Protein 2O0M (pdb70)

Sequence (236 aa):
HQIEKETQYFGIQRCIVVAGDSDIQKKVLSDFGDVLTNTLNLLLPNGENTIAVGGTTAVAENGSLETEKRHNLFVPARGGIGEAVSVQANSISAVANKTGGNYRALYVPEQLSRETYNSLLQEPSIQEVLTLISHANCVVHSIGRALHAARRKSDDEVLKQKNAVAESFGYFFDEEGKVVYKIPRIGLQLKNLQEIPYVVAIAGGKTKAKAIRAYKNAPKQTWLITDEAAANEILK

CATH classification: 3.40.50.1360

Foldseek 3Di:
DVLFVCVVVLLADTEAAAEDFVVPDVVVLLVLLVVVLVVCLVPADFDEAEEEEWDDNLVLLRAARDDPGHAYEYEHQFALQQADPSTDRQNSRCSCVRHVHYYDYQPHHVHDDPVSVVVLCPDPSNVVRLVSLLPHLAYEYEKDQPVVCVNSPDPVVVCVVLQFGIDDQQFTFHQCLDGPDGDDTDHDDQVCQLVRQHYEYEYEHLVCLSRVNNPSPHHRHYYYYYHPRSSVNNPD

Structure (mmCIF, N/CA/C/O backbone):
data_2O0M
#
_entry.id   2O0M
#
_cell.length_a   115.398
_cell.length_b   41.660
_cell.length_c   64.267
_cell.angle_alpha   90.00
_cell.angle_beta   118.48
_cell.angle_gamma   90.00
#
_symmetry.space_group_name_H-M   'C 1 2 1'
#
loop_
_entity.id
_entity.type
_entity.pdbx_description
1 polymer 'Transcriptional regulator, SorC family'
2 non-polymer 'PHOSPHATE ION'
3 water water
#
loop_
_atom_site.group_PDB
_atom_site.id
_atom_site.type_symbol
_atom_site.label_atom_id
_atom_site.label_alt_id
_atom_site.label_comp_id
_atom_site.label_asym_id
_atom_site.label_entity_id
_atom_site.label_seq_id
_atom_site.pdbx_PDB_ins_code
_atom_site.Cartn_x
_atom_site.Cartn_y
_atom_site.Cartn_z
_atom_site.occupancy
_atom_site.B_iso_or_equiv
_atom_site.auth_seq_id
_atom_site.auth_comp_id
_atom_site.auth_asym_id
_atom_site.auth_atom_id
_atom_site.pdbx_PDB_model_num
ATOM 1 N N . HIS A 1 95 ? 9.553 46.163 6.964 1.00 31.62 95 HIS A N 1
ATOM 2 C CA . HIS A 1 95 ? 9.242 45.664 5.586 1.00 31.09 95 HIS A CA 1
ATOM 3 C C . HIS A 1 95 ? 10.372 44.814 5.017 1.00 30.41 95 HIS A C 1
ATOM 4 O O . HIS A 1 95 ? 10.155 43.687 4.576 1.00 30.00 95 HIS A O 1
ATOM 11 N N . GLN A 1 96 ? 11.572 45.386 5.017 1.00 29.35 96 GLN A N 1
ATOM 12 C CA . GLN A 1 96 ? 12.778 44.706 4.550 1.00 28.60 96 GLN A CA 1
ATOM 13 C C . GLN A 1 96 ? 12.974 43.374 5.277 1.00 27.38 96 GLN A C 1
ATOM 14 O O . GLN A 1 96 ? 13.176 42.336 4.649 1.00 26.92 96 GLN A O 1
ATOM 20 N N . ILE A 1 97 ? 12.907 43.415 6.605 1.00 25.96 97 ILE A N 1
ATOM 21 C CA . ILE A 1 97 ? 13.079 42.208 7.419 1.00 24.87 97 ILE A CA 1
ATOM 22 C C . ILE A 1 97 ? 11.946 41.203 7.160 1.00 23.19 97 ILE A C 1
ATOM 23 O O . ILE A 1 97 ? 12.180 39.995 7.123 1.00 21.82 97 ILE A O 1
ATOM 28 N N . GLU A 1 98 ? 10.733 41.713 6.959 1.00 21.75 98 GLU A N 1
ATOM 29 C CA . GLU A 1 98 ? 9.579 40.863 6.625 1.00 21.58 98 GLU A CA 1
ATOM 30 C C . GLU A 1 98 ? 9.782 40.153 5.289 1.00 21.39 98 GLU A C 1
ATOM 31 O O . GLU A 1 98 ? 9.491 38.963 5.158 1.00 20.06 98 GLU A O 1
ATOM 37 N N . LYS A 1 99 ? 10.287 40.888 4.300 1.00 21.80 99 LYS A N 1
ATOM 38 C CA . LYS A 1 99 ? 10.612 40.301 2.994 1.00 21.87 99 LYS A CA 1
ATOM 39 C C . LYS A 1 99 ? 11.646 39.198 3.129 1.00 20.60 99 LYS A C 1
ATOM 40 O O . LYS A 1 99 ? 11.498 38.121 2.554 1.00 20.65 99 LYS A O 1
ATOM 46 N N . GLU A 1 100 ? 12.704 39.476 3.880 1.00 19.50 100 GLU A N 1
ATOM 47 C CA . GLU A 1 100 ? 13.771 38.506 4.061 1.00 19.07 100 GLU A CA 1
ATOM 48 C C . GLU A 1 100 ? 13.224 37.243 4.737 1.00 17.96 100 GLU A C 1
ATOM 49 O O . GLU A 1 100 ? 13.590 36.126 4.375 1.00 17.32 100 GLU A O 1
ATOM 63 N N . THR A 1 102 ? 9.983 36.076 4.681 1.00 17.18 102 THR A N 1
ATOM 64 C CA . THR A 1 102 ? 9.103 35.320 3.785 1.00 17.91 102 THR A CA 1
ATOM 65 C C . THR A 1 102 ? 9.916 34.525 2.765 1.00 17.55 102 THR A C 1
ATOM 66 O O . THR A 1 102 ? 9.586 33.392 2.459 1.00 17.69 102 THR A O 1
ATOM 70 N N . GLN A 1 103 ? 10.985 35.131 2.252 1.00 17.47 103 GLN A N 1
ATOM 71 C CA . GLN A 1 103 ? 11.838 34.479 1.264 1.00 17.42 103 GLN A CA 1
ATOM 72 C C . GLN A 1 103 ? 12.674 33.362 1.873 1.00 17.20 103 GLN A C 1
ATOM 73 O O . GLN A 1 103 ? 12.906 32.339 1.240 1.00 16.47 103 GLN A O 1
ATOM 79 N N . TYR A 1 104 ? 13.103 33.549 3.116 1.00 16.89 104 TYR A N 1
ATOM 80 C CA . TYR A 1 104 ? 13.883 32.527 3.810 1.00 17.11 104 TYR A CA 1
ATOM 81 C C . TYR A 1 104 ? 13.092 31.222 3.899 1.00 16.57 104 TYR A C 1
ATOM 82 O O . TYR A 1 104 ? 13.639 30.140 3.691 1.00 17.25 104 TYR A O 1
ATOM 91 N N . PHE A 1 105 ? 11.799 31.332 4.193 1.00 15.74 105 PHE A N 1
ATOM 92 C CA . PHE A 1 105 ? 10.951 30.150 4.398 1.00 15.94 105 PHE A CA 1
ATOM 93 C C . PHE A 1 105 ? 10.140 29.757 3.171 1.00 15.74 105 PHE A C 1
ATOM 94 O O . PHE A 1 105 ? 9.589 28.650 3.118 1.00 15.22 105 PHE A O 1
ATOM 102 N N . GLY A 1 106 ? 10.060 30.648 2.192 1.00 15.68 106 GLY A N 1
ATOM 103 C CA . GLY A 1 106 ? 9.225 30.408 1.020 1.00 16.61 106 GLY A CA 1
ATOM 104 C C . GLY A 1 106 ? 7.734 30.450 1.310 1.00 16.73 106 GLY A C 1
ATOM 105 O O . GLY A 1 106 ? 6.971 29.709 0.690 1.00 17.62 106 GLY A O 1
ATOM 106 N N . ILE A 1 107 ? 7.305 31.338 2.214 1.00 16.68 107 ILE A N 1
ATOM 107 C CA . ILE A 1 107 ? 5.893 31.446 2.628 1.00 17.23 107 ILE A CA 1
ATOM 108 C C . ILE A 1 107 ? 5.212 32.715 2.101 1.00 17.93 107 ILE A C 1
ATOM 109 O O . ILE A 1 107 ? 5.862 33.525 1.458 1.00 18.57 107 ILE A O 1
ATOM 114 N N . GLN A 1 108 ? 3.914 32.871 2.380 1.00 19.62 108 GLN A N 1
ATOM 115 C CA . GLN A 1 108 ? 3.100 33.971 1.826 1.00 20.10 108 GLN A CA 1
ATOM 116 C C . GLN A 1 108 ? 3.469 35.318 2.423 1.00 19.40 108 GLN A C 1
ATOM 117 O O . GLN A 1 108 ? 3.626 36.323 1.727 1.00 19.28 108 GLN A O 1
ATOM 123 N N . ARG A 1 109 ? 3.573 35.342 3.734 1.00 18.70 109 ARG A N 1
ATOM 124 C CA . ARG A 1 109 ? 3.648 36.595 4.420 1.00 18.89 109 ARG A CA 1
ATOM 125 C C . ARG A 1 109 ? 4.260 36.384 5.776 1.00 17.51 109 ARG A C 1
ATOM 126 O O . ARG A 1 109 ? 3.979 35.410 6.445 1.00 16.56 109 ARG A O 1
ATOM 134 N N . CYS A 1 110 ? 5.111 37.315 6.169 1.00 16.58 110 CYS A N 1
ATOM 135 C CA . CYS A 1 110 ? 5.627 37.347 7.519 1.00 16.28 110 CYS A CA 1
ATOM 136 C C . CYS A 1 110 ? 5.392 38.758 8.038 1.00 16.52 110 CYS A C 1
ATOM 137 O O . CYS A 1 110 ? 5.688 39.734 7.344 1.00 16.92 110 CYS A O 1
ATOM 140 N N . ILE A 1 111 ? 4.810 38.854 9.229 1.00 16.03 111 ILE A N 1
ATOM 141 C CA . ILE A 1 111 ? 4.647 40.125 9.928 1.00 16.53 111 ILE A CA 1
ATOM 142 C C . ILE A 1 111 ? 5.621 40.121 11.095 1.00 15.91 111 ILE A C 1
ATOM 143 O O . ILE A 1 111 ? 5.577 39.231 11.932 1.00 15.21 111 ILE A O 1
ATOM 148 N N . VAL A 1 112 ? 6.507 41.114 11.133 1.00 15.51 112 VAL A N 1
ATOM 149 C CA . VAL A 1 112 ? 7.513 41.219 12.184 1.00 15.83 112 VAL A CA 1
ATOM 150 C C . VAL A 1 112 ? 7.159 42.400 13.094 1.00 15.96 112 VAL A C 1
ATOM 151 O O . VAL A 1 112 ? 7.224 43.566 12.685 1.00 15.72 112 VAL A O 1
ATOM 155 N N . VAL A 1 113 ? 6.763 42.084 14.321 1.00 15.61 113 VAL A N 1
ATOM 156 C CA . VAL A 1 113 ? 6.376 43.085 15.305 1.00 16.08 113 VAL A CA 1
ATOM 157 C C . VAL A 1 113 ? 7.618 43.630 16.004 1.00 16.17 113 VAL A C 1
ATOM 158 O O . VAL A 1 113 ? 8.559 42.884 16.292 1.00 14.69 113 VAL A O 1
ATOM 162 N N . ALA A 1 114 ? 7.601 44.933 16.289 1.00 16.43 114 ALA A N 1
ATOM 163 C CA . ALA A 1 114 ? 8.726 45.573 16.940 1.00 16.98 114 ALA A CA 1
ATOM 164 C C . ALA A 1 114 ? 8.953 44.937 18.297 1.00 16.48 114 ALA A C 1
ATOM 165 O O . ALA A 1 114 ? 8.006 44.708 19.044 1.00 15.65 114 ALA A O 1
ATOM 167 N N . GLY A 1 115 ? 10.216 44.660 18.604 1.00 16.15 115 GLY A N 1
ATOM 168 C CA . GLY A 1 115 ? 10.608 44.263 19.941 1.00 15.97 115 GLY A CA 1
ATOM 169 C C . GLY A 1 115 ? 10.927 42.792 20.103 1.00 15.23 115 GLY A C 1
ATOM 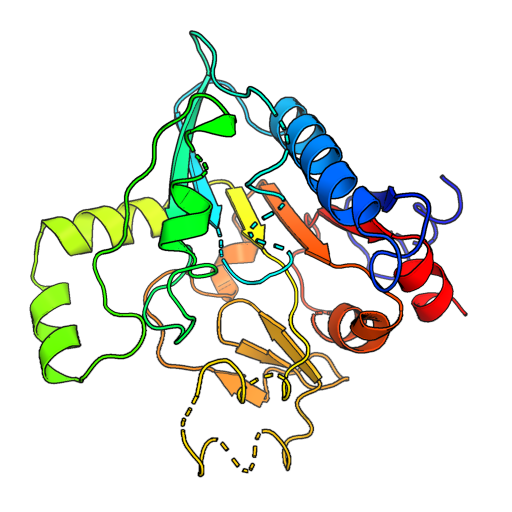170 O O . GLY A 1 115 ? 11.146 42.068 19.129 1.00 14.83 115 GLY A O 1
ATOM 171 N N . ASP A 1 116 ? 10.931 42.372 21.361 1.00 14.70 116 ASP A N 1
ATOM 172 C CA . ASP A 1 116 ? 11.366 41.041 21.784 1.00 14.23 116 ASP A CA 1
ATOM 173 C C . ASP A 1 116 ? 10.374 40.494 22.813 1.00 13.84 116 ASP A C 1
ATOM 174 O O . ASP A 1 116 ? 10.385 40.905 23.972 1.00 12.57 116 ASP A O 1
ATOM 179 N N . SER A 1 117 ? 9.530 39.558 22.387 1.00 13.51 117 SER A N 1
ATOM 180 C CA . SER A 1 117 ? 8.520 38.953 23.261 1.00 13.89 117 SER A CA 1
ATOM 181 C C . SER A 1 117 ? 9.111 38.141 24.414 1.00 14.06 117 SER A C 1
ATOM 182 O O . SER A 1 117 ? 8.393 37.801 25.353 1.00 14.35 117 SER A O 1
ATOM 185 N N . ASP A 1 118 ? 10.393 37.804 24.339 1.00 14.41 118 ASP A N 1
ATOM 186 C CA . ASP A 1 118 ? 11.057 37.177 25.488 1.00 14.85 118 ASP A CA 1
ATOM 187 C C . ASP A 1 118 ? 11.083 38.118 26.686 1.00 15.14 118 ASP A C 1
ATOM 188 O O . ASP A 1 118 ? 10.919 37.687 27.820 1.00 15.07 118 ASP A O 1
ATOM 193 N N . ILE A 1 119 ? 11.314 39.399 26.432 1.00 15.57 119 ILE A N 1
ATOM 194 C CA . ILE A 1 119 ? 11.536 40.359 27.512 1.00 16.22 119 ILE A CA 1
ATOM 195 C C . ILE A 1 119 ? 10.461 41.455 27.619 1.00 16.52 119 ILE A C 1
ATOM 196 O O . ILE A 1 119 ? 10.415 42.176 28.626 1.00 15.79 119 ILE A O 1
ATOM 201 N N . GLN A 1 120 ? 9.597 41.566 26.609 1.00 16.55 120 GLN A N 1
ATOM 202 C CA . GLN A 1 120 ? 8.564 42.615 26.566 1.00 17.51 120 GLN A CA 1
ATOM 203 C C . GLN A 1 120 ? 7.168 42.036 26.438 1.00 17.28 120 GLN A C 1
ATOM 204 O O . GLN A 1 120 ? 6.790 41.540 25.370 1.00 16.64 120 GLN A O 1
ATOM 210 N N . LYS A 1 121 ? 6.383 42.142 27.501 1.00 17.87 121 LYS A N 1
ATOM 211 C CA . LYS A 1 121 ? 5.030 41.586 27.502 1.00 18.88 121 LYS A CA 1
ATOM 212 C C . LYS A 1 121 ? 4.094 42.206 26.475 1.00 18.11 121 LYS A C 1
ATOM 213 O O . LYS A 1 121 ? 3.207 41.520 25.970 1.00 17.01 121 LYS A O 1
ATOM 219 N N . LYS A 1 122 ? 4.289 43.478 26.139 1.00 17.60 122 LYS A N 1
ATOM 220 C CA . LYS A 1 122 ? 3.391 44.136 25.178 1.00 17.41 122 LYS A CA 1
ATOM 221 C C . LYS A 1 122 ? 3.429 43.469 23.800 1.00 17.15 122 LYS A C 1
ATOM 222 O O . LYS A 1 122 ? 2.445 43.512 23.066 1.00 17.10 122 LYS A O 1
ATOM 228 N N . VAL A 1 123 ? 4.545 42.835 23.454 1.00 16.43 123 VAL A N 1
ATOM 229 C CA . VAL A 1 123 ? 4.669 42.200 22.133 1.00 16.18 123 VAL A CA 1
ATOM 230 C C . VAL A 1 123 ? 3.590 41.128 21.932 1.00 15.86 123 VAL A C 1
ATOM 231 O O . VAL A 1 123 ? 3.045 41.011 20.849 1.00 14.60 123 VAL A O 1
ATOM 235 N N . LEU A 1 124 ? 3.273 40.372 22.979 1.00 16.37 124 LEU A N 1
ATOM 236 C CA . LEU A 1 124 ? 2.220 39.344 22.882 1.00 16.60 124 LEU A CA 1
ATOM 237 C C . LEU A 1 124 ? 0.839 39.971 22.700 1.00 16.84 124 LEU A C 1
ATOM 238 O O . LEU A 1 124 ? 0.010 39.464 21.946 1.00 16.43 124 LEU A O 1
ATOM 243 N N . SER A 1 125 ? 0.604 41.082 23.388 1.00 16.94 125 SER A N 1
ATOM 244 C CA . SER A 1 125 ? -0.614 41.871 23.189 1.00 17.31 125 SER A CA 1
ATOM 245 C C . SER A 1 125 ? -0.680 42.376 21.749 1.00 16.70 125 SER A C 1
ATOM 246 O O . SER A 1 125 ? -1.726 42.305 21.097 1.00 16.49 125 SER A O 1
ATOM 249 N N . ASP A 1 126 ? 0.445 42.883 21.257 1.00 15.61 126 ASP A N 1
ATOM 250 C CA . ASP A 1 126 ? 0.575 43.286 19.860 1.00 15.49 126 ASP A CA 1
ATOM 251 C C . ASP A 1 126 ? 0.297 42.136 18.898 1.00 14.51 126 ASP A C 1
ATOM 252 O O . ASP A 1 126 ? -0.307 42.347 17.848 1.00 15.06 126 ASP A O 1
ATOM 257 N N . PHE A 1 127 ? 0.721 40.924 19.249 1.00 13.58 127 PHE A N 1
ATOM 258 C CA . PHE A 1 127 ? 0.373 39.750 18.411 1.00 13.15 127 PHE A CA 1
ATOM 259 C C . PHE A 1 127 ? -1.148 39.597 18.292 1.00 12.79 127 PHE A C 1
ATOM 260 O O . PHE A 1 127 ? -1.650 39.187 17.245 1.00 12.73 127 PHE A O 1
ATOM 268 N N . GLY A 1 128 ? -1.873 39.899 19.369 1.00 13.08 128 GLY A N 1
ATOM 269 C CA . GLY A 1 128 ? -3.340 39.893 19.356 1.00 13.43 128 GLY A CA 1
ATOM 270 C C . GLY A 1 128 ? -3.909 40.877 18.355 1.00 13.88 128 GLY A C 1
ATOM 271 O O . GLY A 1 128 ? -4.791 40.552 17.576 1.00 13.84 128 GLY A O 1
ATOM 272 N N . ASP A 1 129 ? -3.409 42.103 18.386 1.00 14.03 129 ASP A N 1
ATOM 273 C CA . ASP A 1 129 ? -3.808 43.127 17.416 1.00 15.14 129 ASP A CA 1
ATOM 274 C C . ASP A 1 129 ? -3.543 42.663 15.989 1.00 14.61 129 ASP A C 1
ATOM 275 O O . ASP A 1 129 ? -4.399 42.793 15.106 1.00 15.10 129 ASP A O 1
ATOM 280 N N . VAL A 1 130 ? -2.355 42.111 15.769 1.00 13.75 130 VAL A N 1
ATOM 281 C CA . VAL A 1 130 ? -1.934 41.705 14.432 1.00 13.63 130 VAL A CA 1
ATOM 282 C C . VAL A 1 130 ? -2.791 40.536 13.964 1.00 13.01 130 VAL A C 1
ATOM 283 O O . VAL A 1 130 ? -3.243 40.507 12.811 1.00 12.32 130 VAL A O 1
ATOM 287 N N . LEU A 1 131 ? -3.042 39.569 14.845 1.00 12.62 131 LEU A N 1
ATOM 288 C CA . LEU A 1 131 ? -3.904 38.460 14.439 1.00 12.75 131 LEU A CA 1
ATOM 289 C C . LEU A 1 131 ? -5.305 38.961 14.103 1.00 13.06 131 LEU A C 1
ATOM 290 O O . LEU A 1 131 ? -5.918 38.517 13.129 1.00 12.45 131 LEU A O 1
ATOM 295 N N . THR A 1 132 ? -5.822 39.884 14.913 1.00 13.17 132 THR A N 1
ATOM 296 C CA . THR A 1 132 ? -7.147 40.440 14.645 1.00 13.70 132 THR A CA 1
ATOM 297 C C . THR A 1 132 ? -7.191 41.067 13.241 1.00 13.84 132 THR A C 1
ATOM 298 O O . THR A 1 132 ? -8.076 40.773 12.440 1.00 13.63 132 THR A O 1
ATOM 302 N N . ASN A 1 133 ? -6.220 41.913 12.935 1.00 14.59 133 ASN A N 1
ATOM 303 C CA . ASN A 1 133 ? -6.180 42.576 11.633 1.00 15.40 133 ASN A CA 1
ATOM 304 C C . ASN A 1 133 ? -6.023 41.577 10.493 1.00 15.34 133 ASN A C 1
ATOM 305 O O . ASN A 1 133 ? -6.662 41.707 9.441 1.00 15.68 133 ASN A O 1
ATOM 310 N N . THR A 1 134 ? -5.215 40.551 10.740 1.00 14.82 134 THR A N 1
ATOM 311 C CA . THR A 1 134 ? -4.933 39.521 9.756 1.00 14.35 134 THR A CA 1
ATOM 312 C C . THR A 1 134 ? -6.187 38.694 9.452 1.00 14.00 134 THR A C 1
ATOM 313 O O . THR A 1 134 ? -6.542 38.502 8.294 1.00 14.26 134 THR A O 1
ATOM 317 N N . LEU A 1 135 ? -6.865 38.212 10.492 1.00 13.50 135 LEU A N 1
ATOM 318 C CA . LEU A 1 135 ? -8.112 37.471 10.295 1.00 13.97 135 LEU A CA 1
ATOM 319 C C . LEU A 1 135 ? -9.239 38.357 9.751 1.00 14.41 135 LEU A C 1
ATOM 320 O O . LEU A 1 135 ? -10.083 37.879 9.006 1.00 14.50 135 LEU A O 1
ATOM 325 N N . ASN A 1 136 ? -9.257 39.637 10.100 1.00 15.46 136 ASN A N 1
ATOM 326 C CA . ASN A 1 136 ? -10.275 40.525 9.546 1.00 16.12 136 ASN A CA 1
ATOM 327 C C . ASN A 1 136 ? -10.128 40.617 8.033 1.00 16.61 136 ASN A C 1
ATOM 328 O O . ASN A 1 136 ? -11.116 40.610 7.292 1.00 17.33 136 ASN A O 1
ATOM 333 N N . LEU A 1 137 ? -8.882 40.708 7.583 1.00 17.35 137 LEU A N 1
ATOM 334 C CA . LEU A 1 137 ? -8.576 40.738 6.149 1.00 17.70 137 LEU A CA 1
ATOM 335 C C . LEU A 1 137 ? -8.857 39.397 5.464 1.00 17.39 137 LEU A C 1
ATOM 336 O O . LEU A 1 137 ? -9.429 39.362 4.377 1.00 17.88 137 LEU A O 1
ATOM 341 N N . LEU A 1 138 ? -8.421 38.308 6.092 1.00 16.76 138 LEU A N 1
ATOM 342 C CA . LEU A 1 138 ? -8.431 36.981 5.470 1.00 16.26 138 LEU A CA 1
ATOM 343 C C . LEU A 1 138 ? -9.802 36.293 5.479 1.00 15.83 138 LEU A C 1
ATOM 344 O O . LEU A 1 138 ? -10.208 35.700 4.484 1.00 16.24 138 LEU A O 1
ATOM 349 N N . LEU A 1 139 ? -10.512 36.354 6.605 1.00 15.36 139 LEU A N 1
ATOM 350 C CA . LEU A 1 139 ? -11.738 35.564 6.759 1.00 15.28 139 LEU A CA 1
ATOM 351 C C . LEU A 1 139 ? -12.905 36.157 5.949 1.00 15.38 139 LEU A C 1
ATOM 352 O O . LEU A 1 139 ? -13.282 37.315 6.148 1.00 15.44 139 LEU A O 1
ATOM 357 N N . PRO A 1 140 ? -13.460 35.368 5.020 1.00 15.64 140 PRO A N 1
ATOM 358 C CA . PRO A 1 140 ? -14.608 35.851 4.252 1.00 16.02 140 PRO A CA 1
ATOM 359 C C . PRO A 1 140 ? -15.916 35.877 5.019 1.00 16.53 140 PRO A C 1
ATOM 360 O O . PRO A 1 140 ? -16.034 35.306 6.104 1.00 16.03 140 PRO A O 1
ATOM 364 N N . ASN A 1 141 ? -16.919 36.517 4.424 1.00 16.55 141 ASN A N 1
ATOM 365 C CA . ASN A 1 141 ? -18.277 36.416 4.934 1.00 17.54 141 ASN A CA 1
ATOM 366 C C . ASN A 1 141 ? -18.756 34.985 4.868 1.00 17.67 141 ASN A C 1
ATOM 367 O O . ASN A 1 141 ? -18.211 34.180 4.123 1.00 17.96 141 ASN A O 1
ATOM 372 N N . GLY A 1 142 ? -19.795 34.688 5.637 1.00 17.90 142 GLY A N 1
ATOM 373 C CA . GLY A 1 142 ? -20.313 33.335 5.756 1.00 17.95 142 GLY A CA 1
ATOM 374 C C . GLY A 1 142 ? -19.920 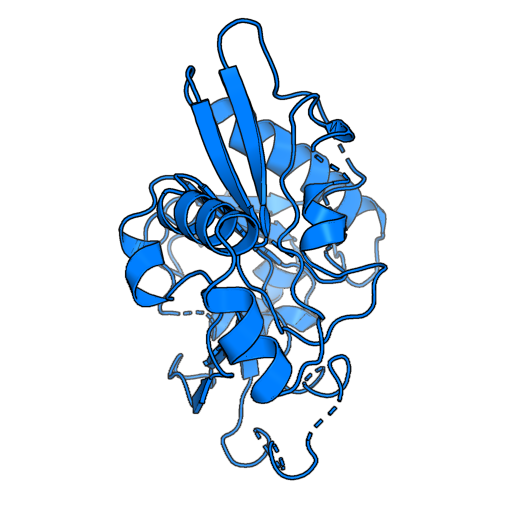32.721 7.086 1.00 17.95 142 GLY A C 1
ATOM 375 O O . GLY A 1 142 ? -19.686 33.438 8.063 1.00 18.68 142 GLY A O 1
ATOM 376 N N . GLU A 1 143 ? -19.856 31.396 7.117 1.00 17.76 143 GLU A N 1
ATOM 377 C CA . GLU A 1 143 ? -19.566 30.660 8.344 1.00 17.46 143 GLU A CA 1
ATOM 378 C C . GLU A 1 143 ? -18.134 30.136 8.299 1.00 16.87 143 GLU A C 1
ATOM 379 O O . GLU A 1 143 ? -17.812 29.257 7.499 1.00 17.12 143 GLU A O 1
ATOM 385 N N . ASN A 1 144 ? -17.281 30.689 9.154 1.00 14.85 144 ASN A N 1
ATOM 386 C CA . ASN A 1 144 ? -15.892 30.249 9.252 1.00 14.13 144 ASN A CA 1
ATOM 387 C C . ASN A 1 144 ? -15.685 29.412 10.496 1.00 12.69 144 ASN A C 1
ATOM 388 O O . ASN A 1 144 ? -16.290 29.685 11.530 1.00 12.72 144 ASN A O 1
ATOM 393 N N . THR A 1 145 ? -14.843 28.388 10.378 1.00 11.94 145 THR A N 1
ATOM 394 C CA . THR A 1 145 ? -14.418 27.591 11.522 1.00 11.77 145 THR A CA 1
ATOM 395 C C . THR A 1 145 ? -12.896 27.722 11.656 1.00 11.68 145 THR A C 1
ATOM 396 O O . THR A 1 145 ? -12.149 27.395 10.731 1.00 10.73 145 THR A O 1
ATOM 400 N N . ILE A 1 146 ? -12.476 28.247 12.805 1.00 11.09 146 ILE A N 1
ATOM 401 C CA . ILE A 1 146 ? -11.078 28.497 13.117 1.00 10.97 146 ILE A CA 1
ATOM 402 C C . ILE A 1 146 ? -10.623 27.515 14.188 1.00 10.62 146 ILE A C 1
ATOM 403 O O . ILE A 1 146 ? -11.098 27.558 15.325 1.00 11.08 146 ILE A O 1
ATOM 408 N N . ALA A 1 147 ? -9.707 26.631 13.809 1.00 9.99 147 ALA A N 1
ATOM 409 C CA . ALA A 1 147 ? -9.166 25.623 14.705 1.00 9.67 147 ALA A CA 1
ATOM 410 C C . ALA A 1 147 ? -7.886 26.158 15.324 1.00 9.46 147 ALA A C 1
ATOM 411 O O . ALA A 1 147 ? -6.988 26.623 14.622 1.00 9.68 147 ALA A O 1
ATOM 413 N N . VAL A 1 148 ? -7.797 26.093 16.645 1.00 8.92 148 VAL A N 1
ATOM 414 C CA . VAL A 1 148 ? -6.686 26.719 17.341 1.00 9.19 148 VAL A CA 1
ATOM 415 C C . VAL A 1 148 ? -5.955 25.755 18.270 1.00 9.30 148 VAL A C 1
ATOM 416 O O . VAL A 1 148 ? -6.545 24.827 18.826 1.00 9.78 148 VAL A O 1
ATOM 428 N N . GLY A 1 150 ? -3.322 25.710 21.778 1.00 9.89 150 GLY A N 1
ATOM 429 C CA . GLY A 1 150 ? -3.154 26.446 23.025 1.00 9.33 150 GLY A CA 1
ATOM 430 C C . GLY A 1 150 ? -1.713 26.852 23.264 1.00 9.46 150 GLY A C 1
ATOM 431 O O . GLY A 1 150 ? -0.952 27.068 22.320 1.00 9.79 150 GLY A O 1
ATOM 432 N N . GLY A 1 151 ? -1.347 26.948 24.533 1.00 10.04 151 GLY A N 1
ATOM 433 C CA . GLY A 1 151 ? -0.024 27.357 24.947 1.00 10.28 151 GLY A CA 1
ATOM 434 C C . GLY A 1 151 ? 0.008 28.793 25.419 1.00 10.53 151 GLY A C 1
ATOM 435 O O . GLY A 1 151 ? -0.970 29.530 25.295 1.00 10.82 151 GLY A O 1
ATOM 436 N N . THR A 1 152 ? 1.145 29.198 25.973 1.00 11.14 152 THR A N 1
ATOM 437 C CA . THR A 1 152 ? 1.262 30.514 26.583 1.00 11.88 152 THR A CA 1
ATOM 438 C C . THR A 1 152 ? 1.085 31.650 25.576 1.00 11.88 152 THR A C 1
ATOM 439 O O . THR A 1 152 ? 0.354 32.599 25.824 1.00 12.60 152 THR A O 1
ATOM 443 N N . THR A 1 153 ? 1.738 31.540 24.422 1.00 12.05 153 THR A N 1
ATOM 444 C CA . THR A 1 153 ? 1.602 32.550 23.375 1.00 11.30 153 THR A CA 1
ATOM 445 C C . THR A 1 153 ? 0.160 32.710 22.952 1.00 11.16 153 THR A C 1
ATOM 446 O O . THR A 1 153 ? -0.365 33.817 22.901 1.00 11.15 153 THR A O 1
ATOM 458 N N . ALA A 1 155 ? -2.600 31.854 24.492 1.00 11.74 155 ALA A N 1
ATOM 459 C CA . ALA A 1 155 ? -3.449 32.342 25.581 1.00 11.50 155 ALA A CA 1
ATOM 460 C C . ALA A 1 155 ? -3.405 33.876 25.615 1.00 12.39 155 ALA A C 1
ATOM 461 O O . ALA A 1 155 ? -4.439 34.548 25.699 1.00 13.22 155 ALA A O 1
ATOM 471 N N . VAL A 1 157 ? -2.335 35.927 23.105 1.00 12.26 157 VAL A N 1
ATOM 472 C CA . VAL A 1 157 ? -2.927 36.395 21.867 1.00 12.20 157 VAL A CA 1
ATOM 473 C C . VAL A 1 157 ? -4.446 36.466 21.987 1.00 12.28 157 VAL A C 1
ATOM 474 O O . VAL A 1 157 ? -5.062 37.480 21.651 1.00 12.58 157 VAL A O 1
ATOM 478 N N . ALA A 1 158 ? -5.055 35.379 22.462 1.00 12.10 158 ALA A N 1
ATOM 479 C CA . ALA A 1 158 ? -6.507 35.304 22.569 1.00 12.23 158 ALA A CA 1
ATOM 480 C C . ALA A 1 158 ? -7.062 36.429 23.453 1.00 12.26 158 ALA A C 1
ATOM 481 O O . ALA A 1 158 ? -8.052 37.071 23.102 1.00 12.46 158 ALA A O 1
ATOM 483 N N . GLU A 1 159 ? -6.407 36.682 24.579 1.00 12.67 159 GLU A N 1
ATOM 484 C CA . GLU A 1 159 ? -6.865 37.714 25.529 1.00 13.96 159 GLU A CA 1
ATOM 485 C C . GLU A 1 159 ? -6.855 39.108 24.905 1.00 13.98 159 GLU A C 1
ATOM 486 O O . GLU A 1 159 ? -7.561 40.012 25.371 1.00 14.43 159 GLU A O 1
ATOM 492 N N . ASN A 1 160 ? -6.062 39.281 23.850 1.00 13.72 160 ASN A N 1
ATOM 493 C CA . ASN A 1 160 ? -5.831 40.593 23.244 1.00 14.26 160 ASN A CA 1
ATOM 494 C C . ASN A 1 160 ? -6.410 40.748 21.836 1.00 14.39 160 ASN A C 1
ATOM 495 O O . ASN A 1 160 ? -5.963 41.597 21.054 1.00 15.60 160 ASN A O 1
ATOM 508 N N . GLY A 1 162 ? -9.501 41.609 19.024 1.00 14.32 162 GLY A N 1
ATOM 509 C CA . GLY A 1 162 ? -10.590 42.559 18.799 1.00 14.05 162 GLY A CA 1
ATOM 510 C C . GLY A 1 162 ? -11.703 41.904 18.005 1.00 14.33 162 GLY A C 1
ATOM 511 O O . GLY A 1 162 ? -11.646 40.719 17.681 1.00 13.85 162 GLY A O 1
ATOM 512 N N . SER A 1 163 ? -12.709 42.701 17.672 1.00 14.44 163 SER A N 1
ATOM 513 C CA . SER A 1 163 ? -13.920 42.212 17.058 1.00 15.28 163 SER A CA 1
ATOM 514 C C . SER A 1 163 ? -13.696 41.676 15.639 1.00 15.09 163 SER A C 1
ATOM 515 O O . SER A 1 163 ? -13.013 42.303 14.834 1.00 16.01 163 SER A O 1
ATOM 518 N N . LEU A 1 164 ? -14.294 40.524 15.345 1.00 15.12 164 LEU A N 1
ATOM 519 C CA . LEU A 1 164 ? -14.326 39.977 13.980 1.00 15.20 164 LEU A CA 1
ATOM 520 C C . LEU A 1 164 ? -15.735 39.660 13.494 1.00 15.62 164 LEU A C 1
ATOM 521 O O . LEU A 1 164 ? -15.944 39.528 12.295 1.00 15.26 164 LEU A O 1
ATOM 526 N N . GLU A 1 165 ? -16.686 39.523 14.412 1.00 15.64 165 GLU A N 1
ATOM 527 C CA . GLU A 1 165 ? -18.026 39.083 14.063 1.00 16.68 165 GLU A CA 1
ATOM 528 C C . GLU A 1 165 ? -18.782 40.241 13.420 1.00 17.29 165 GLU A C 1
ATOM 529 O O . GLU A 1 165 ? -18.665 41.383 13.861 1.00 18.05 165 GLU A O 1
ATOM 535 N N . THR A 1 166 ? -19.543 39.939 12.370 1.00 18.51 166 THR A N 1
ATOM 536 C CA . THR A 1 166 ? -20.412 40.930 11.729 1.00 19.28 166 THR A CA 1
ATOM 537 C C . THR A 1 166 ? -21.744 40.283 11.396 1.00 20.34 166 THR A C 1
ATOM 538 O O . THR A 1 166 ? -21.948 39.092 11.637 1.00 19.54 166 THR A O 1
ATOM 542 N N . GLU A 1 167 ? -22.655 41.074 10.827 1.00 21.47 167 GLU A N 1
ATOM 543 C CA . GLU A 1 167 ? -23.936 40.548 10.363 1.00 22.95 167 GLU A CA 1
ATOM 544 C C . GLU A 1 167 ? -23.736 39.382 9.408 1.00 22.32 167 GLU A C 1
ATOM 545 O O . GLU A 1 167 ? -24.462 38.388 9.473 1.00 22.10 167 GLU A O 1
ATOM 551 N N . LYS A 1 168 ? -22.749 39.522 8.523 1.00 21.92 168 LYS A N 1
ATOM 552 C CA . LYS A 1 168 ? -22.510 38.568 7.440 1.00 21.54 168 LYS A CA 1
ATOM 553 C C . LYS A 1 168 ? -21.374 37.574 7.686 1.00 20.28 168 LYS A C 1
ATOM 554 O O . LYS A 1 168 ? -21.295 36.571 6.984 1.00 20.19 168 LYS A O 1
ATOM 560 N N . ARG A 1 169 ? -20.498 37.857 8.655 1.00 18.85 169 ARG A N 1
ATOM 561 C CA . ARG A 1 169 ? -19.382 36.952 8.970 1.00 18.31 169 ARG A CA 1
ATOM 562 C C . ARG A 1 169 ? -19.521 36.373 10.372 1.00 17.48 169 ARG A C 1
ATOM 563 O O . ARG A 1 169 ? -19.477 37.113 11.365 1.00 17.05 169 ARG A O 1
ATOM 571 N N . HIS A 1 170 ? -19.680 35.054 10.435 1.00 16.92 170 HIS A N 1
ATOM 572 C CA . HIS A 1 170 ? -19.865 34.365 11.703 1.00 17.05 170 HIS A CA 1
ATOM 573 C C . HIS A 1 170 ? -18.735 33.384 11.915 1.00 15.76 170 HIS A C 1
ATOM 574 O O . HIS A 1 170 ? -18.614 32.406 11.179 1.00 15.52 170 HIS A O 1
ATOM 581 N N . ASN A 1 171 ? -17.933 33.637 12.947 1.00 14.46 171 ASN A N 1
ATOM 582 C CA . ASN A 1 171 ? -16.760 32.809 13.236 1.00 13.92 171 ASN A CA 1
ATOM 583 C C . ASN A 1 171 ? -16.973 31.878 14.417 1.00 13.78 171 ASN A C 1
ATOM 584 O O . ASN A 1 171 ? -17.425 32.309 15.480 1.00 13.96 171 ASN A O 1
ATOM 589 N N . LEU A 1 172 ? -16.630 30.605 14.218 1.00 13.61 172 LEU A N 1
ATOM 590 C CA . LEU A 1 172 ? -16.667 29.585 15.256 1.00 13.20 172 LEU A CA 1
ATOM 591 C C . LEU A 1 172 ? -15.233 29.120 15.559 1.00 12.59 172 LEU A C 1
ATOM 592 O O . LEU A 1 172 ? -14.493 28.742 14.642 1.00 12.81 172 LEU A O 1
ATOM 597 N N . PHE A 1 173 ? -14.867 29.124 16.836 1.00 11.75 173 PHE A N 1
ATOM 598 C CA . PHE A 1 173 ? -13.544 28.686 17.273 1.00 11.85 173 PHE A CA 1
ATOM 599 C C . PHE A 1 173 ? -13.634 27.316 17.934 1.00 11.37 173 PHE A C 1
ATOM 600 O O . PHE A 1 173 ? -14.500 27.074 18.784 1.00 11.52 173 PHE A O 1
ATOM 608 N N . VAL A 1 174 ? -12.743 26.423 17.521 1.00 10.32 174 VAL A N 1
ATOM 609 C CA . VAL A 1 174 ? -12.665 25.094 18.067 1.00 10.62 174 VAL A CA 1
ATOM 610 C C . VAL A 1 174 ? -11.199 24.745 18.293 1.00 10.26 174 VAL A C 1
ATOM 611 O O . VAL A 1 174 ? -10.314 25.277 17.614 1.00 9.67 174 VAL A O 1
ATOM 615 N N . PRO A 1 175 ? -10.931 23.851 19.243 1.00 10.12 175 PRO A N 1
ATOM 616 C CA . PRO A 1 175 ? -9.549 23.374 19.384 1.00 10.43 175 PRO A CA 1
ATOM 617 C C . PRO A 1 175 ? -9.129 22.531 18.180 1.00 10.43 175 PRO A C 1
ATOM 618 O O . PRO A 1 175 ? -9.952 21.791 17.654 1.00 10.03 175 PRO A O 1
ATOM 622 N N . ALA A 1 176 ? -7.860 22.618 17.768 1.00 10.54 176 ALA A N 1
ATOM 623 C CA . ALA A 1 176 ? -7.368 21.834 16.629 1.00 10.96 176 ALA A CA 1
ATOM 624 C C . ALA A 1 176 ? -7.084 20.390 17.034 1.00 11.36 176 ALA A C 1
ATOM 625 O O . ALA A 1 176 ? -7.115 19.467 16.198 1.00 12.13 176 ALA A O 1
ATOM 627 N N . ARG A 1 177 ? -6.769 20.221 18.315 1.00 11.95 177 ARG A N 1
ATOM 628 C CA . ARG A 1 177 ? -6.445 18.917 18.877 1.00 11.73 177 ARG A CA 1
ATOM 629 C C . ARG A 1 177 ? -6.985 18.739 20.283 1.00 12.24 177 ARG A C 1
ATOM 630 O O . ARG A 1 177 ? -7.008 19.673 21.063 1.00 11.88 177 ARG A O 1
ATOM 638 N N . GLY A 1 178 ? -7.335 17.497 20.609 1.00 12.40 178 GLY A N 1
ATOM 639 C CA . GLY A 1 178 ? -7.588 17.100 21.988 1.00 12.43 178 GLY A CA 1
ATOM 640 C C . GLY A 1 178 ? -6.449 16.244 22.514 1.00 12.33 178 GLY A C 1
ATOM 641 O O . GLY A 1 178 ? -5.599 15.792 21.755 1.00 12.02 178 GLY A O 1
ATOM 642 N N . GLY A 1 179 ? -6.417 16.028 23.824 1.00 12.73 179 GLY A N 1
ATOM 643 C CA . GLY A 1 179 ? -5.445 15.101 24.416 1.00 12.87 179 GLY A CA 1
ATOM 644 C C . GLY A 1 179 ? -4.016 15.583 24.341 1.00 13.10 179 GLY A C 1
ATOM 645 O O . GLY A 1 179 ? -3.085 14.804 24.159 1.00 14.33 179 GLY A O 1
ATOM 646 N N . ILE A 1 180 ? -3.839 16.890 24.486 1.00 12.92 180 ILE A N 1
ATOM 647 C CA . ILE A 1 180 ? -2.517 17.489 24.333 1.00 13.00 180 ILE A CA 1
ATOM 648 C C . ILE A 1 180 ? -1.717 17.533 25.636 1.00 12.99 180 ILE A C 1
ATOM 649 O O . ILE A 1 180 ? -0.487 17.555 25.603 1.00 14.04 180 ILE A O 1
ATOM 654 N N . GLY A 1 181 ? -2.402 17.566 26.775 1.00 12.64 181 GLY A N 1
ATOM 655 C CA . GLY A 1 181 ? -1.735 17.512 28.075 1.00 12.55 181 GLY A CA 1
ATOM 656 C C . GLY A 1 181 ? -1.432 18.858 28.730 1.00 12.37 181 GLY A C 1
ATOM 657 O O . GLY A 1 181 ? -0.699 18.915 29.721 1.00 12.68 181 GLY A O 1
ATOM 658 N N . GLU A 1 182 ? -1.994 19.944 28.209 1.00 12.38 182 GLU A N 1
ATOM 659 C CA . GLU A 1 182 ? -1.785 21.248 28.843 1.0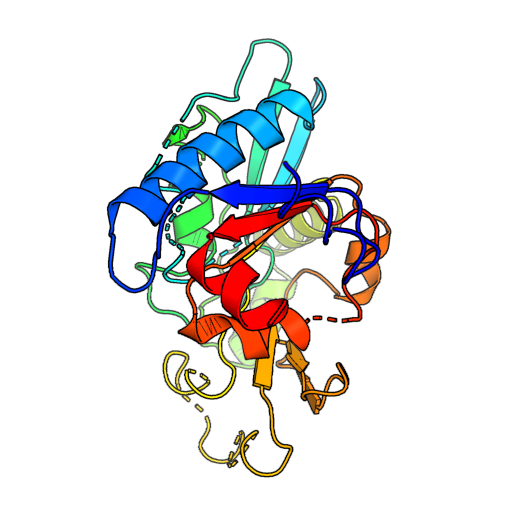0 12.54 182 GLU A CA 1
ATOM 660 C C . GLU A 1 182 ? -2.680 21.447 30.066 1.00 13.19 182 GLU A C 1
ATOM 661 O O . GLU A 1 182 ? -3.688 20.769 30.227 1.00 14.12 182 GLU A O 1
ATOM 667 N N . ALA A 1 183 ? -2.296 22.407 30.898 1.00 13.89 183 ALA A N 1
ATOM 668 C CA . ALA A 1 183 ? -3.144 22.875 32.000 1.00 14.29 183 ALA A CA 1
ATOM 669 C C . ALA A 1 183 ? -4.290 23.745 31.484 1.00 14.21 183 ALA A C 1
ATOM 670 O O . ALA A 1 183 ? -4.220 24.306 30.392 1.00 13.86 183 ALA A O 1
ATOM 672 N N . VAL A 1 184 ? -5.357 23.851 32.271 1.00 14.61 184 VAL A N 1
ATOM 673 C CA . VAL A 1 184 ? -6.554 24.580 31.831 1.00 15.13 184 VAL A CA 1
ATOM 674 C C . VAL A 1 184 ? -6.295 26.006 31.352 1.00 15.07 184 VAL A C 1
ATOM 675 O O . VAL A 1 184 ? -6.931 26.460 30.402 1.00 15.88 184 VAL A O 1
ATOM 679 N N . SER A 1 185 ? -5.367 26.718 31.982 1.00 14.69 185 SER A N 1
ATOM 680 C CA . SER A 1 185 ? -5.133 28.113 31.624 1.00 14.66 185 SER A CA 1
ATOM 681 C C . SER A 1 185 ? -4.650 28.293 30.183 1.00 13.72 185 SER A C 1
ATOM 682 O O . SER A 1 185 ? -4.835 29.366 29.600 1.00 14.20 185 SER A O 1
ATOM 685 N N . VAL A 1 186 ? -4.014 27.264 29.623 1.00 12.84 186 VAL A N 1
ATOM 686 C CA . VAL A 1 186 ? -3.456 27.372 28.272 1.00 12.83 186 VAL A CA 1
ATOM 687 C C . VAL A 1 186 ? -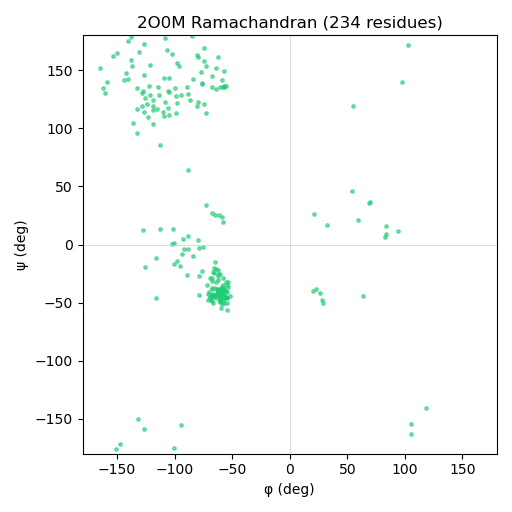3.907 26.247 27.335 1.00 12.55 186 VAL A C 1
ATOM 688 O O . VAL A 1 186 ? -3.357 26.093 26.240 1.00 12.70 186 VAL A O 1
ATOM 692 N N . GLN A 1 187 ? -4.908 25.466 27.727 1.00 11.85 187 GLN A N 1
ATOM 693 C CA . GLN A 1 187 ? -5.391 24.426 26.812 1.00 12.92 187 GLN A CA 1
ATOM 694 C C . GLN A 1 187 ? -6.190 25.042 25.647 1.00 12.09 187 GLN A C 1
ATOM 695 O O . GLN A 1 187 ? -6.762 26.133 25.762 1.00 11.69 187 GLN A O 1
ATOM 701 N N . ALA A 1 188 ? -6.204 24.337 24.516 1.00 11.45 188 ALA A N 1
ATOM 702 C CA . ALA A 1 188 ? -6.822 24.834 23.296 1.00 11.20 188 ALA A CA 1
ATOM 703 C C . ALA A 1 188 ? -8.317 25.201 23.489 1.00 10.88 188 ALA A C 1
ATOM 704 O O . ALA A 1 188 ? -8.791 26.216 22.951 1.00 10.77 188 ALA A O 1
ATOM 706 N N . ASN A 1 189 ? -9.047 24.404 24.271 1.00 10.88 189 ASN A N 1
ATOM 707 C CA . ASN A 1 189 ? -10.453 24.724 24.594 1.00 11.32 189 ASN A CA 1
ATOM 708 C C . ASN A 1 189 ? -10.560 26.125 25.185 1.00 11.81 189 ASN A C 1
ATOM 709 O O . ASN A 1 189 ? -11.457 26.903 24.834 1.00 11.42 189 ASN A O 1
ATOM 714 N N . SER A 1 190 ? -9.662 26.422 26.115 1.00 12.16 190 SER A N 1
ATOM 715 C CA . SER A 1 190 ? -9.671 27.708 26.802 1.00 12.94 190 SER A CA 1
ATOM 716 C C . SER A 1 190 ? -9.375 28.847 25.840 1.00 13.21 190 SER A C 1
ATOM 717 O O . SER A 1 190 ? -10.060 29.884 25.862 1.00 13.28 190 SER A O 1
ATOM 720 N N . ILE A 1 191 ? -8.380 28.655 24.973 1.00 12.33 191 ILE A N 1
ATOM 721 C CA . ILE A 1 191 ? -8.038 29.669 23.970 1.00 12.37 191 ILE A CA 1
ATOM 722 C C . ILE A 1 191 ? -9.265 29.890 23.056 1.00 11.78 191 ILE A C 1
ATOM 723 O O . ILE A 1 191 ? -9.613 31.015 22.737 1.00 11.46 191 ILE A O 1
ATOM 728 N N . SER A 1 192 ? -9.944 28.811 22.664 1.00 11.86 192 SER A N 1
ATOM 729 C CA . SER A 1 192 ? -11.120 28.927 21.777 1.00 12.03 192 SER A CA 1
ATOM 730 C C . SER A 1 192 ? -12.206 29.799 22.403 1.00 12.04 192 SER A C 1
ATOM 731 O O . SER A 1 192 ? -12.811 30.664 21.735 1.00 12.41 192 SER A O 1
ATOM 734 N N . ALA A 1 193 ? -12.442 29.585 23.697 1.00 11.27 193 ALA A N 1
ATOM 735 C CA . ALA A 1 193 ? -13.504 30.295 24.405 1.00 11.37 193 ALA A CA 1
ATOM 736 C C . ALA A 1 193 ? -13.173 31.765 24.527 1.00 10.82 193 ALA A C 1
ATOM 737 O O . ALA A 1 193 ? -14.036 32.633 24.310 1.00 10.61 193 ALA A O 1
ATOM 739 N N . VAL A 1 194 ? -11.921 32.052 24.856 1.00 10.49 194 VAL A N 1
ATOM 740 C CA . VAL A 1 194 ? -11.474 33.438 24.980 1.00 11.98 194 VAL A CA 1
ATOM 741 C C . VAL A 1 194 ? -11.529 34.146 23.628 1.00 12.29 194 VAL A C 1
ATOM 742 O O . VAL A 1 194 ? -12.037 35.274 23.519 1.00 11.89 194 VAL A O 1
ATOM 754 N N . ALA A 1 196 ? -13.384 33.452 21.117 1.00 13.07 196 ALA A N 1
ATOM 755 C CA . ALA A 1 196 ? -14.785 33.649 20.757 1.00 13.81 196 ALA A CA 1
ATOM 756 C C . ALA A 1 196 ? -15.333 34.886 21.455 1.00 14.34 196 AL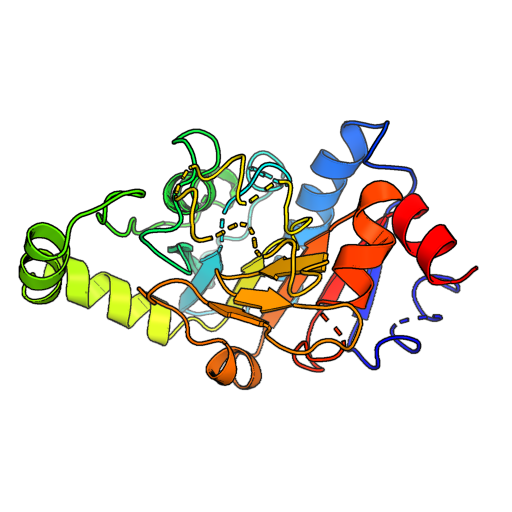A A C 1
ATOM 757 O O . ALA A 1 196 ? -15.955 35.750 20.825 1.00 14.47 196 ALA A O 1
ATOM 759 N N . ASN A 1 197 ? -15.071 34.983 22.758 1.00 14.61 197 ASN A N 1
ATOM 760 C CA . ASN A 1 197 ? -15.529 36.120 23.545 1.00 14.86 197 ASN A CA 1
ATOM 761 C C . ASN A 1 197 ? -14.991 37.433 23.020 1.00 15.10 197 ASN A C 1
ATOM 762 O O . ASN A 1 197 ? -15.749 38.357 22.769 1.00 14.94 197 ASN A O 1
ATOM 767 N N . LYS A 1 198 ? -13.681 37.501 22.829 1.00 14.72 198 LYS A N 1
ATOM 768 C CA . LYS A 1 198 ? -13.041 38.762 22.469 1.00 15.24 198 LYS A CA 1
ATOM 769 C C . LYS A 1 198 ? -13.388 39.235 21.049 1.00 14.70 198 LYS A C 1
ATOM 770 O O . LYS A 1 198 ? -13.394 40.446 20.776 1.00 15.54 198 LYS A O 1
ATOM 776 N N . THR A 1 199 ? -13.667 38.289 20.151 1.00 14.72 199 THR A N 1
ATOM 777 C CA . THR A 1 199 ? -13.962 38.602 18.750 1.00 14.16 199 THR A CA 1
ATOM 778 C C . THR A 1 199 ? -15.450 38.751 18.432 1.00 14.23 199 THR A C 1
ATOM 779 O O . THR A 1 199 ? -15.801 39.147 17.321 1.00 14.12 199 THR A O 1
ATOM 783 N N . GLY A 1 200 ? -16.311 38.415 19.388 1.00 14.05 200 GLY A N 1
ATOM 784 C CA . GLY A 1 200 ? -17.756 38.420 19.172 1.00 14.27 200 GLY A CA 1
ATOM 785 C C . GLY A 1 200 ? -18.308 37.162 18.534 1.00 14.27 200 GLY A C 1
ATOM 786 O O . GLY A 1 200 ? -19.482 37.112 18.161 1.00 15.33 200 GLY A O 1
ATOM 787 N N . GLY A 1 201 ? -17.472 36.130 18.409 1.00 13.96 201 GLY A N 1
ATOM 788 C CA . GLY A 1 201 ? -17.889 34.882 17.794 1.00 13.84 201 GLY A CA 1
ATOM 789 C C . GLY A 1 201 ? -18.371 33.860 18.792 1.00 13.92 201 GLY A C 1
ATOM 790 O O . GLY A 1 201 ? -18.820 34.202 19.901 1.00 14.27 201 GLY A O 1
ATOM 791 N N . ASN A 1 202 ? -18.276 32.596 18.383 1.00 14.08 202 ASN A N 1
ATOM 792 C CA . ASN A 1 202 ? -18.720 31.483 19.178 1.00 13.82 202 ASN A CA 1
ATOM 793 C C . ASN A 1 202 ? -17.648 30.413 19.241 1.00 13.62 202 ASN A C 1
ATOM 794 O O . ASN A 1 202 ? -16.696 30.442 18.468 1.00 12.76 202 ASN A O 1
ATOM 799 N N . TYR A 1 203 ? -17.804 29.479 20.171 1.00 13.50 203 TYR A N 1
ATOM 800 C CA . TYR A 1 203 ? -16.872 28.366 20.289 1.00 13.86 203 TYR A CA 1
ATOM 801 C C . TYR A 1 203 ? -17.604 27.076 20.532 1.00 14.09 203 TYR A C 1
ATOM 802 O O . TYR A 1 203 ? -18.764 27.063 20.976 1.00 14.27 203 TYR A O 1
ATOM 811 N N . ARG A 1 204 ? -16.918 25.987 20.218 1.00 14.32 204 ARG A N 1
ATOM 812 C CA . ARG A 1 204 ? -17.340 24.663 20.620 1.00 14.47 204 ARG A CA 1
ATOM 813 C C . ARG A 1 204 ? -16.140 23.929 21.196 1.00 14.12 204 ARG A C 1
ATOM 814 O O . ARG A 1 204 ? -15.165 23.690 20.499 1.00 13.03 204 ARG A O 1
ATOM 822 N N . ALA A 1 205 ? -16.220 23.594 22.477 1.00 14.06 205 ALA A N 1
ATOM 823 C CA . ALA A 1 205 ? -15.155 22.869 23.147 1.00 14.21 205 ALA A CA 1
ATOM 824 C C . ALA A 1 205 ? -15.221 21.414 22.742 1.00 14.03 205 ALA A C 1
ATOM 825 O O . ALA A 1 205 ? -16.294 20.886 22.463 1.00 14.68 205 ALA A O 1
ATOM 827 N N . LEU A 1 206 ? -14.061 20.773 22.693 1.00 14.20 206 LEU A N 1
ATOM 828 C CA . LEU A 1 206 ? -13.975 19.351 22.463 1.00 14.57 206 LEU A CA 1
ATOM 829 C C . LEU A 1 206 ? -13.801 18.737 23.836 1.00 15.45 206 LEU A C 1
ATOM 830 O O . LEU A 1 206 ? -12.790 18.969 24.501 1.00 14.41 206 LEU A O 1
ATOM 835 N N . TYR A 1 207 ? -14.800 17.985 24.281 1.00 16.98 207 TYR A N 1
ATOM 836 C CA . TYR A 1 207 ? -14.845 17.564 25.676 1.00 18.47 207 TYR A CA 1
ATOM 837 C C . TYR A 1 207 ? -14.079 16.262 25.843 1.00 18.67 207 TYR A C 1
ATOM 838 O O . TYR A 1 207 ? -14.619 15.214 26.175 1.00 18.95 207 TYR A O 1
ATOM 847 N N . VAL A 1 208 ? -12.780 16.372 25.579 1.00 17.93 208 VAL A N 1
ATOM 848 C CA . VAL A 1 208 ? -11.828 15.294 25.719 1.00 17.93 208 VAL A CA 1
ATOM 849 C C . VAL A 1 208 ? -10.821 15.772 26.755 1.00 18.18 208 VAL A C 1
ATOM 850 O O . VAL A 1 208 ? -10.280 16.861 26.616 1.00 17.99 208 VAL A O 1
ATOM 854 N N . PRO A 1 209 ? -10.609 15.009 27.840 1.00 18.61 209 PRO A N 1
ATOM 855 C CA . PRO A 1 209 ? -9.589 15.451 28.797 1.00 19.11 209 PRO A CA 1
ATOM 856 C C . PRO A 1 209 ? -8.204 15.628 28.165 1.00 19.13 209 PRO A C 1
ATOM 857 O O . PRO A 1 209 ? -7.874 14.936 27.208 1.00 19.27 209 PRO A O 1
ATOM 861 N N . GLU A 1 210 ? -7.412 16.561 28.691 1.00 19.43 210 GLU A N 1
ATOM 862 C CA . GLU A 1 210 ? -6.077 16.819 28.147 1.00 19.67 210 GLU A CA 1
ATOM 863 C C . GLU A 1 210 ? -5.125 15.656 28.371 1.00 21.03 210 GLU A C 1
ATOM 864 O O . GLU A 1 210 ? -4.196 15.456 27.594 1.00 20.31 210 GLU A O 1
ATOM 870 N N . GLN A 1 211 ? -5.365 14.910 29.446 1.00 22.52 211 GLN A N 1
ATOM 871 C CA . GLN A 1 211 ? -4.753 13.608 29.674 1.00 24.45 211 GLN A CA 1
ATOM 872 C C . GLN A 1 211 ? -5.894 12.600 29.806 1.00 24.62 211 GLN A C 1
ATOM 873 O O . GLN A 1 211 ? -6.827 12.827 30.577 1.00 24.49 211 GLN A O 1
ATOM 879 N N . LEU A 1 212 ? -5.835 11.504 29.052 1.00 25.47 212 LEU A N 1
ATOM 880 C CA . LEU A 1 212 ? -6.943 10.533 29.020 1.00 26.23 212 LEU A CA 1
ATOM 881 C C . LEU A 1 212 ? -6.498 9.104 28.757 1.00 27.13 212 LEU A C 1
ATOM 882 O O . LEU A 1 212 ? -5.377 8.862 28.289 1.00 27.06 212 LEU A O 1
ATOM 887 N N . SER A 1 213 ? -7.412 8.177 29.043 1.00 27.64 213 SER A N 1
ATOM 888 C CA . SER A 1 213 ? -7.177 6.739 28.902 1.00 28.06 213 SER A CA 1
ATOM 889 C C . SER A 1 213 ? -7.821 6.166 27.637 1.00 28.74 213 SER A C 1
ATOM 890 O O . SER A 1 213 ? -8.694 6.790 27.024 1.00 28.67 213 SER A O 1
ATOM 893 N N . ARG A 1 214 ? -7.390 4.957 27.264 1.00 29.43 214 ARG A N 1
ATOM 894 C CA . ARG A 1 214 ? -7.921 4.252 26.092 1.00 29.76 214 ARG A CA 1
ATOM 895 C C . ARG A 1 214 ? -9.418 4.029 26.215 1.00 29.64 214 ARG A C 1
ATOM 896 O O . ARG A 1 214 ? -10.159 4.134 25.239 1.00 29.46 214 ARG A O 1
ATOM 904 N N . GLU A 1 215 ? -9.852 3.721 27.433 1.00 29.81 215 GLU A N 1
ATOM 905 C CA . GLU A 1 215 ? -11.265 3.512 27.742 1.00 29.97 215 GLU A CA 1
ATOM 906 C C . GLU A 1 215 ? -12.066 4.782 27.446 1.00 29.09 215 GLU A C 1
ATOM 907 O O . GLU A 1 215 ? -13.115 4.742 26.806 1.00 28.79 215 GLU A O 1
ATOM 913 N N . THR A 1 216 ? -11.561 5.904 27.945 1.00 28.49 216 THR A N 1
ATOM 914 C CA . THR A 1 216 ? -12.217 7.206 27.777 1.00 28.17 216 THR A CA 1
ATOM 915 C C . THR A 1 216 ? -12.286 7.583 26.292 1.00 27.87 216 THR A C 1
ATOM 916 O O . THR A 1 216 ? -13.319 8.051 25.794 1.00 27.95 216 THR A O 1
ATOM 920 N N . TYR A 1 217 ? -11.191 7.336 25.587 1.00 27.50 217 TYR A N 1
ATOM 921 C CA . TYR A 1 217 ? -11.099 7.623 24.155 1.00 27.17 217 TYR A CA 1
ATOM 922 C C . TYR A 1 217 ? -12.135 6.892 23.289 1.00 26.47 217 TYR A C 1
ATOM 923 O O . TYR A 1 217 ? -12.868 7.531 22.525 1.00 26.01 217 TYR A O 1
ATOM 932 N N . ASN A 1 218 ? -12.186 5.560 23.397 1.00 25.39 218 ASN A N 1
ATOM 933 C CA . ASN A 1 218 ? -13.166 4.757 22.655 1.00 24.79 218 ASN A CA 1
ATOM 934 C C . ASN A 1 218 ? -14.592 5.172 22.915 1.00 24.45 218 ASN A C 1
ATOM 935 O O . ASN A 1 218 ? -15.423 5.185 22.004 1.00 23.82 218 ASN A O 1
ATOM 940 N N . SER A 1 219 ? -14.870 5.487 24.178 1.00 23.97 219 SER A N 1
ATOM 941 C CA . SER A 1 219 ? -16.208 5.844 24.598 1.00 23.99 219 SER A CA 1
ATOM 942 C C . SER A 1 219 ? -16.617 7.168 23.978 1.00 23.19 219 SER A C 1
ATOM 943 O O . SER A 1 219 ? -17.707 7.297 23.413 1.00 23.06 219 SER A O 1
ATOM 946 N N . LEU A 1 220 ? -15.733 8.149 24.097 1.00 23.34 220 LEU A N 1
ATOM 947 C CA . LEU A 1 220 ? -15.996 9.496 23.584 1.00 23.14 220 LEU A CA 1
ATOM 948 C C . LEU A 1 220 ? -16.150 9.525 22.063 1.00 23.31 220 LEU A C 1
ATOM 949 O O . LEU A 1 220 ? -16.938 10.299 21.532 1.00 23.21 220 LEU A O 1
ATOM 954 N N . LEU A 1 221 ? -15.446 8.649 21.355 1.00 23.67 221 LEU A N 1
ATOM 955 C CA . LEU A 1 221 ? -15.578 8.598 19.896 1.00 23.81 221 LEU A CA 1
ATOM 956 C C . LEU A 1 221 ? -16.938 8.143 19.387 1.00 24.04 221 LEU A C 1
ATOM 957 O O . LEU A 1 221 ? -17.296 8.445 18.246 1.00 24.39 221 LEU A O 1
ATOM 962 N N . GLN A 1 222 ? -17.678 7.407 20.212 1.00 23.78 222 GLN A N 1
ATOM 963 C CA . GLN A 1 222 ? -19.030 6.986 19.860 1.00 23.93 222 GLN A CA 1
ATOM 964 C C . GLN A 1 222 ? -20.081 8.010 20.269 1.00 23.70 222 GLN A C 1
ATOM 965 O O . GLN A 1 222 ? -21.262 7.835 19.974 1.00 24.02 222 GLN A O 1
ATOM 971 N N . GLU A 1 223 ? -19.659 9.076 20.948 1.00 22.82 223 GLU A N 1
ATOM 972 C CA . GLU A 1 223 ? -20.591 10.115 21.361 1.00 22.47 223 GLU A CA 1
ATOM 973 C C . GLU A 1 223 ? -20.897 11.040 20.189 1.00 22.13 223 GLU A C 1
ATOM 974 O O . GLU A 1 223 ? -19.973 11.627 19.616 1.00 21.05 223 GLU A O 1
ATOM 980 N N . PRO A 1 224 ? -22.187 11.173 19.813 1.00 21.88 224 PRO A N 1
ATOM 981 C CA . PRO A 1 224 ? -22.530 12.105 18.741 1.00 21.99 224 PRO A CA 1
ATOM 982 C C . PRO A 1 224 ? -22.023 13.528 18.972 1.00 21.48 224 PRO A C 1
ATOM 983 O O . PRO A 1 224 ? -21.656 14.203 18.013 1.00 21.31 224 PRO A O 1
ATOM 987 N N . SER A 1 225 ? -22.006 13.968 20.227 1.00 21.11 225 SER A N 1
ATOM 988 C CA . SER A 1 225 ? -21.543 15.323 20.567 1.00 20.69 225 SER A CA 1
ATOM 989 C C . SER A 1 225 ? -20.050 15.496 20.289 1.00 20.48 225 SER A C 1
ATOM 990 O O . SER A 1 225 ? -19.622 16.526 19.781 1.00 20.16 225 SER A O 1
ATOM 993 N N . ILE A 1 226 ? -19.259 14.493 20.647 1.00 19.58 226 ILE A N 1
ATOM 994 C CA . ILE A 1 226 ? -17.815 14.514 20.386 1.00 19.73 226 ILE A CA 1
ATOM 995 C C . ILE A 1 226 ? -17.547 14.445 18.878 1.00 19.55 226 ILE A C 1
ATOM 996 O O . ILE A 1 226 ? -16.702 15.179 18.347 1.00 18.98 226 ILE A O 1
ATOM 1001 N N . GLN A 1 227 ? -18.264 13.559 18.195 1.00 19.55 227 GLN A N 1
ATOM 1002 C CA . GLN A 1 227 ? -18.127 13.395 16.747 1.00 20.39 227 GLN A CA 1
ATOM 1003 C C . GLN A 1 227 ? -18.434 14.688 16.021 1.00 19.94 227 GLN A C 1
ATOM 1004 O O . GLN A 1 227 ? -17.775 15.037 15.039 1.00 19.57 227 GLN A O 1
ATOM 1010 N N . GLU A 1 228 ? -19.453 15.386 16.509 1.00 19.85 228 GLU A N 1
ATOM 1011 C CA . GLU A 1 228 ? -19.901 16.634 15.920 1.00 19.95 228 GLU A CA 1
ATOM 1012 C C . GLU A 1 228 ? -18.770 17.653 15.952 1.00 18.86 228 GLU A C 1
ATOM 1013 O O . GLU A 1 228 ? -18.508 18.316 14.957 1.00 18.39 228 GLU A O 1
ATOM 1019 N N . VAL A 1 229 ? -18.085 17.747 17.086 1.00 18.23 229 VAL A N 1
ATOM 1020 C CA . VAL A 1 229 ? -16.972 18.692 17.196 1.00 17.86 229 VAL A CA 1
ATOM 1021 C C . VAL A 1 229 ? -15.766 18.252 16.355 1.00 17.15 229 VAL A C 1
ATOM 1022 O O . VAL A 1 229 ? -15.145 19.088 15.691 1.00 16.80 229 VAL A O 1
ATOM 1026 N N . LEU A 1 230 ? -15.445 16.956 16.351 1.00 16.49 230 LEU A N 1
ATOM 1027 C CA . LEU A 1 230 ? -14.365 16.441 15.497 1.00 16.76 230 LEU A CA 1
ATOM 1028 C C . LEU A 1 230 ? -14.652 16.728 14.023 1.00 17.03 230 LEU A C 1
ATOM 1029 O O . LEU A 1 230 ? -13.748 17.058 13.262 1.00 16.65 230 LEU A O 1
ATOM 1034 N N . THR A 1 231 ? -15.919 16.643 13.631 1.00 17.17 231 THR A N 1
ATOM 1035 C CA . THR A 1 231 ? -16.298 16.953 12.256 1.00 17.48 231 THR A CA 1
ATOM 1036 C C . THR A 1 231 ? -16.125 18.445 11.962 1.00 17.49 231 THR A C 1
ATOM 1037 O O . THR A 1 231 ? -15.589 18.805 10.915 1.00 17.71 231 THR A O 1
ATOM 1041 N N . LEU A 1 232 ? -16.549 19.302 12.889 1.00 17.48 232 LEU A N 1
ATOM 1042 C CA . LEU A 1 232 ? -16.349 20.749 12.753 1.00 17.71 232 LEU A CA 1
ATOM 1043 C C . LEU A 1 232 ? -14.869 21.049 12.555 1.00 17.28 232 LEU A C 1
ATOM 1044 O O . LEU A 1 232 ? -14.486 21.819 11.666 1.00 17.51 232 LEU A O 1
ATOM 1049 N N . ILE A 1 233 ? -14.031 20.425 13.378 1.00 16.90 233 ILE A N 1
ATOM 1050 C CA . ILE A 1 233 ? -12.584 20.627 13.280 1.00 17.16 233 ILE A CA 1
ATOM 1051 C C . ILE A 1 233 ? -12.079 20.201 11.908 1.00 17.29 233 ILE A C 1
ATOM 1052 O O . ILE A 1 233 ? -11.288 20.902 11.296 1.00 17.45 233 ILE A O 1
ATOM 1057 N N . SER A 1 234 ? -12.548 19.052 11.418 1.00 17.38 234 SER A N 1
ATOM 1058 C CA . SER A 1 234 ? -12.122 18.548 10.103 1.00 17.73 234 SER A CA 1
A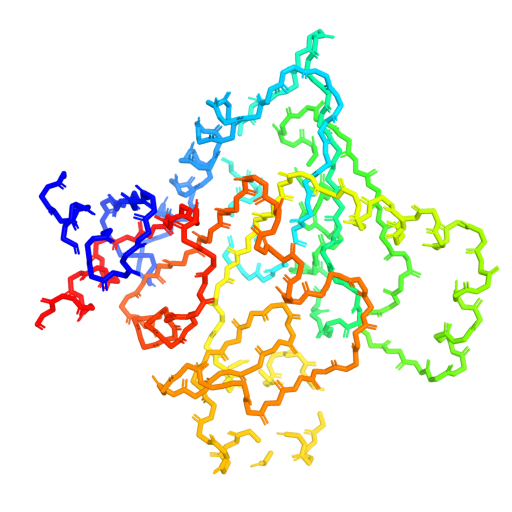TOM 1059 C C . SER A 1 234 ? -12.461 19.497 8.947 1.00 17.80 234 SER A C 1
ATOM 1060 O O . SER A 1 234 ? -11.790 19.465 7.911 1.00 19.11 234 SER A O 1
ATOM 1063 N N . HIS A 1 235 ? -13.476 20.335 9.121 1.00 17.13 235 HIS A N 1
ATOM 1064 C CA . HIS A 1 235 ? -13.890 21.277 8.083 1.00 17.00 235 HIS A CA 1
ATOM 1065 C C . HIS A 1 235 ? -13.408 22.701 8.333 1.00 15.93 235 HIS A C 1
ATOM 1066 O O . HIS A 1 235 ? -13.859 23.632 7.672 1.00 16.32 235 HIS A O 1
ATOM 1073 N N . ALA A 1 236 ? -12.470 22.883 9.260 1.00 14.59 236 ALA A N 1
ATOM 1074 C CA . ALA A 1 236 ? -11.946 24.220 9.532 1.00 13.67 236 ALA A CA 1
ATOM 1075 C C . ALA A 1 236 ? -11.366 24.831 8.254 1.00 12.67 236 ALA A C 1
ATOM 1076 O O . ALA A 1 236 ? -10.683 24.156 7.501 1.00 13.17 236 ALA A O 1
ATOM 1078 N N . ASN A 1 237 ? -11.656 26.103 8.016 1.00 12.01 237 ASN A N 1
ATOM 1079 C CA . ASN A 1 237 ? -11.024 26.843 6.910 1.00 12.01 237 ASN A CA 1
ATOM 1080 C C . ASN A 1 237 ? -9.901 27.784 7.377 1.00 11.18 237 ASN A C 1
ATOM 1081 O O . ASN A 1 237 ? -9.279 28.459 6.571 1.00 11.62 237 ASN A O 1
ATOM 1086 N N . CYS A 1 238 ? -9.643 27.797 8.682 1.00 10.80 238 CYS A N 1
ATOM 1087 C CA . CYS A 1 238 ? -8.559 28.572 9.262 1.00 10.46 238 CYS A CA 1
ATOM 1088 C C . CYS A 1 238 ? -7.945 27.801 10.435 1.00 10.00 238 CYS A C 1
ATOM 1089 O O . CYS A 1 238 ? -8.663 27.106 11.176 1.00 9.79 238 CYS A O 1
ATOM 1092 N N . VAL A 1 239 ? -6.620 27.887 10.564 1.00 9.74 239 VAL A N 1
ATOM 1093 C CA . VAL A 1 239 ? -5.909 27.322 11.705 1.00 9.80 239 VAL A CA 1
ATOM 1094 C C . VAL A 1 239 ? -4.941 28.365 12.236 1.00 9.18 239 VAL A C 1
ATOM 1095 O O . VAL A 1 239 ? -4.229 28.991 11.464 1.00 10.08 239 VAL A O 1
ATOM 1099 N N . VAL A 1 240 ? -4.918 28.525 13.553 1.00 8.97 240 VAL A N 1
ATOM 1100 C CA . VAL A 1 240 ? -3.972 29.428 14.215 1.00 9.00 240 VAL A CA 1
ATOM 1101 C C . VAL A 1 240 ? -3.251 28.651 15.311 1.00 9.03 240 VAL A C 1
ATOM 1102 O O . VAL A 1 240 ? -3.877 27.932 16.102 1.00 9.19 240 VAL A O 1
ATOM 1106 N N . HIS A 1 241 ? -1.924 28.780 15.341 1.00 8.47 241 HIS A N 1
ATOM 1107 C CA . HIS A 1 241 ? -1.119 28.027 16.282 1.00 8.91 241 HIS A CA 1
ATOM 1108 C C . HIS A 1 241 ? 0.177 28.746 16.595 1.00 9.10 241 HIS A C 1
ATOM 1109 O O . HIS A 1 241 ? 0.586 29.635 15.855 1.00 9.28 241 HIS A O 1
ATOM 1116 N N . SER A 1 242 ? 0.819 28.350 17.692 1.00 9.37 242 SER A N 1
ATOM 1117 C CA . SER A 1 242 ? 2.205 28.725 17.930 1.00 9.01 242 SER A CA 1
ATOM 1118 C C . SER A 1 242 ? 3.108 27.547 17.570 1.00 9.06 242 SER A C 1
ATOM 1119 O O . SER A 1 242 ? 2.667 26.521 17.021 1.00 8.75 242 SER A O 1
ATOM 1122 N N . ILE A 1 243 ? 4.391 27.733 17.833 1.00 8.66 243 ILE A N 1
ATOM 1123 C CA . ILE A 1 243 ? 5.416 26.723 17.641 1.00 8.81 243 ILE A CA 1
ATOM 1124 C C . ILE A 1 243 ? 6.119 26.604 18.970 1.00 8.73 243 ILE A C 1
ATOM 1125 O O . ILE A 1 243 ? 6.594 27.604 19.523 1.00 8.20 243 ILE A O 1
ATOM 1130 N N . GLY A 1 244 ? 6.190 25.386 19.488 1.00 8.99 244 GLY A N 1
ATOM 1131 C CA . GLY A 1 244 ? 6.787 25.154 20.797 1.00 9.73 244 GLY A CA 1
ATOM 1132 C C . GLY A 1 244 ? 8.233 24.724 20.706 1.00 9.80 244 GLY A C 1
ATOM 1133 O O . GLY A 1 244 ? 8.667 24.164 19.696 1.00 9.75 244 GLY A O 1
ATOM 1134 N N . ARG A 1 245 ? 8.976 25.010 21.770 1.00 10.47 245 ARG A N 1
ATOM 1135 C CA . ARG A 1 245 ? 10.311 24.472 21.965 1.00 10.83 245 ARG A CA 1
ATOM 1136 C C . ARG A 1 245 ? 10.104 23.049 22.508 1.00 10.94 245 ARG A C 1
ATOM 1137 O O . ARG A 1 245 ? 9.470 22.855 23.554 1.00 10.82 245 ARG A O 1
ATOM 1145 N N . ALA A 1 246 ? 10.600 22.055 21.772 1.00 11.14 246 ALA A N 1
ATOM 1146 C CA . ALA A 1 246 ? 10.167 20.656 21.920 1.00 11.08 246 ALA A CA 1
ATOM 1147 C C . ALA A 1 246 ? 10.279 20.085 23.335 1.00 11.29 246 ALA A C 1
ATOM 1148 O O . ALA A 1 246 ? 9.305 19.578 23.875 1.00 10.65 246 ALA A O 1
ATOM 1150 N N . LEU A 1 247 ? 11.469 20.131 23.923 1.00 11.60 247 LEU A N 1
ATOM 1151 C CA . LEU A 1 247 ? 11.650 19.513 25.240 1.00 12.49 247 LEU A CA 1
ATOM 1152 C C . LEU A 1 247 ? 10.872 20.244 26.326 1.00 12.79 247 LEU A C 1
ATOM 1153 O O . LEU A 1 247 ? 10.319 19.615 27.234 1.00 13.76 247 LEU A O 1
ATOM 1158 N N . HIS A 1 248 ? 10.819 21.571 26.225 1.00 14.11 248 HIS A N 1
ATOM 1159 C CA . HIS A 1 248 ? 10.007 22.385 27.124 1.00 14.69 248 HIS A CA 1
ATOM 1160 C C . HIS A 1 248 ? 8.533 21.980 27.050 1.00 14.38 248 HIS A C 1
ATOM 1161 O O . HIS A 1 248 ? 7.876 21.842 28.084 1.00 13.75 248 HIS A O 1
ATOM 1176 N N . ALA A 1 250 ? 7.358 19.021 26.061 1.00 12.56 250 ALA A N 1
ATOM 1177 C CA . ALA A 1 250 ? 7.233 17.675 26.599 1.00 12.56 250 ALA A CA 1
ATOM 1178 C C . ALA A 1 250 ? 7.160 17.669 28.127 1.00 12.16 250 ALA A C 1
ATOM 1179 O O . ALA A 1 250 ? 6.367 16.936 28.717 1.00 12.45 250 ALA A O 1
ATOM 1181 N N . ALA A 1 251 ? 7.981 18.496 28.766 1.00 11.33 251 ALA A N 1
ATOM 1182 C CA . ALA A 1 251 ? 7.960 18.613 30.219 1.00 11.75 251 ALA A CA 1
ATOM 1183 C C . ALA A 1 251 ? 6.683 19.289 30.721 1.00 11.52 251 ALA A C 1
ATOM 1184 O O . ALA A 1 251 ? 6.050 18.818 31.675 1.00 11.54 251 ALA A O 1
ATOM 1186 N N . ARG A 1 252 ? 6.304 20.393 30.085 1.00 11.22 252 ARG A N 1
ATOM 1187 C CA . ARG A 1 252 ? 5.129 21.137 30.540 1.00 10.75 252 ARG A CA 1
ATOM 1188 C C . ARG A 1 252 ? 3.859 20.291 30.459 1.00 10.51 252 ARG A C 1
ATOM 1189 O O . ARG A 1 252 ? 2.994 20.352 31.351 1.00 10.22 252 ARG A O 1
ATOM 1197 N N . ARG A 1 253 ? 3.754 19.538 29.367 1.00 10.03 253 ARG A N 1
ATOM 1198 C CA . ARG A 1 253 ? 2.607 18.655 29.103 1.00 10.25 253 ARG A CA 1
ATOM 1199 C C . ARG A 1 253 ? 2.664 17.326 29.850 1.00 10.55 253 ARG A C 1
ATOM 1200 O O . ARG A 1 253 ? 1.798 16.466 29.663 1.00 9.85 253 ARG A O 1
ATOM 1208 N N . LYS A 1 254 ? 3.682 17.157 30.688 1.00 11.05 254 LYS A N 1
ATOM 1209 C CA . LYS A 1 254 ? 3.824 15.965 31.528 1.00 12.11 254 LYS A CA 1
ATOM 1210 C C . LYS A 1 254 ? 3.795 14.677 30.700 1.00 12.01 254 LYS A C 1
ATOM 1211 O O . LYS A 1 254 ? 3.090 13.702 31.027 1.00 11.56 254 LYS A O 1
ATOM 1225 N N . SER A 1 256 ? 5.259 11.159 29.219 1.00 11.95 256 SER A N 1
ATOM 1226 C CA . SER A 1 256 ? 5.831 10.033 29.953 1.00 11.97 256 SER A CA 1
ATOM 1227 C C . SER A 1 256 ? 7.357 10.081 29.962 1.00 11.48 256 SER A C 1
ATOM 1228 O O . SER A 1 256 ? 7.969 10.669 29.080 1.00 11.22 256 SER A O 1
ATOM 1231 N N . ASP A 1 257 ? 7.969 9.437 30.952 1.00 12.20 257 ASP A N 1
ATOM 1232 C CA . ASP A 1 257 ? 9.427 9.383 31.033 1.00 12.00 257 ASP A CA 1
ATOM 1233 C C . ASP A 1 257 ? 10.039 8.804 29.760 1.00 12.17 257 ASP A C 1
ATOM 1234 O O . ASP A 1 257 ? 11.024 9.320 29.243 1.00 11.37 257 ASP A O 1
ATOM 1239 N N . ASP A 1 258 ? 9.459 7.714 29.266 1.00 11.77 258 ASP A N 1
ATOM 1240 C CA . ASP A 1 258 ? 9.956 7.097 28.049 1.00 12.56 258 ASP A CA 1
ATOM 1241 C C . ASP A 1 258 ? 9.914 8.076 26.868 1.00 13.04 258 ASP A C 1
ATOM 1242 O O . ASP A 1 258 ? 10.840 8.123 26.064 1.00 12.68 258 ASP A O 1
ATOM 1247 N N . GLU A 1 259 ? 8.835 8.845 26.755 1.00 13.24 259 GLU A N 1
ATOM 1248 C CA . GLU A 1 259 ? 8.705 9.797 25.649 1.00 13.91 259 GLU A CA 1
ATOM 1249 C C . GLU A 1 259 ? 9.723 10.926 25.755 1.00 14.20 259 GLU A C 1
ATOM 1250 O O . GLU A 1 259 ? 10.312 11.331 24.755 1.00 13.71 259 GLU A O 1
ATOM 1264 N N . VAL A 1 261 ? 12.683 10.851 27.210 1.00 16.64 261 VAL A N 1
ATOM 1265 C CA . VAL A 1 261 ? 14.002 10.323 26.876 1.00 17.28 261 VAL A CA 1
ATOM 1266 C C . VAL A 1 261 ? 14.133 10.116 25.364 1.00 18.11 261 VAL A C 1
ATOM 1267 O O . VAL A 1 261 ? 15.165 10.448 24.788 1.00 17.68 261 VAL A O 1
ATOM 1279 N N . LEU A 1 263 ? 12.504 11.744 22.988 1.00 19.30 263 LEU A N 1
ATOM 1280 C CA . LEU A 1 263 ? 12.587 13.048 22.316 1.00 20.15 263 LEU A CA 1
ATOM 1281 C C . LEU A 1 263 ? 13.978 13.673 22.389 1.00 20.80 263 LEU A C 1
ATOM 1282 O O . LEU A 1 263 ? 14.445 14.284 21.429 1.00 21.04 263 LEU A O 1
ATOM 1287 N N . LYS A 1 264 ? 14.634 13.517 23.533 1.00 22.12 264 LYS A N 1
ATOM 1288 C CA . LYS A 1 264 ? 16.009 13.971 23.704 1.00 23.37 264 LYS A CA 1
ATOM 1289 C C . LYS A 1 264 ? 16.962 13.295 22.732 1.00 23.91 264 LYS A C 1
ATOM 1290 O O . LYS A 1 264 ? 17.795 13.949 22.092 1.00 23.65 264 LYS A O 1
ATOM 1296 N N . GLN A 1 265 ? 16.855 11.978 22.633 1.00 24.54 265 GLN A N 1
ATOM 1297 C CA . GLN A 1 265 ? 17.801 11.241 21.807 1.00 25.32 265 GLN A CA 1
ATOM 1298 C C . GLN A 1 265 ? 17.514 11.375 20.315 1.00 24.98 265 GLN A C 1
ATOM 1299 O O . GLN A 1 265 ? 18.427 11.212 19.510 1.00 24.85 265 GLN A O 1
ATOM 1305 N N . LYS A 1 266 ? 16.273 11.707 19.946 1.00 24.59 266 LYS A N 1
ATOM 1306 C CA . LYS A 1 266 ? 15.951 12.022 18.542 1.00 24.42 266 LYS A CA 1
ATOM 1307 C C . LYS A 1 266 ? 16.157 13.512 18.222 1.00 23.68 266 LYS A C 1
ATOM 1308 O O . LYS A 1 266 ? 15.829 13.967 17.127 1.00 23.47 266 LYS A O 1
ATOM 1314 N N . ASN A 1 267 ? 16.728 14.250 19.172 1.00 22.47 267 ASN A N 1
ATOM 1315 C CA . ASN A 1 267 ? 17.111 15.649 18.992 1.00 22.18 267 ASN A CA 1
ATOM 1316 C C . ASN A 1 267 ? 15.952 16.516 18.511 1.00 20.67 267 ASN A C 1
ATOM 1317 O O . ASN A 1 267 ? 16.082 17.305 17.577 1.00 20.25 267 ASN A O 1
ATOM 1322 N N . ALA A 1 268 ? 14.810 16.335 19.164 1.00 19.43 268 ALA A N 1
ATOM 1323 C CA . ALA A 1 268 ? 13.619 17.132 18.878 1.00 17.62 268 ALA A CA 1
ATOM 1324 C C . ALA A 1 268 ? 13.875 18.593 19.210 1.00 16.87 268 ALA A C 1
ATOM 1325 O O . ALA A 1 268 ? 14.412 18.917 20.271 1.00 16.04 268 ALA A O 1
ATOM 1327 N N . VAL A 1 269 ? 13.480 19.471 18.292 1.00 15.05 269 VAL A N 1
ATOM 1328 C CA . VAL A 1 269 ? 13.734 20.906 18.408 1.00 14.71 269 VAL A CA 1
ATOM 1329 C C . VAL A 1 269 ? 12.426 21.696 18.514 1.00 13.82 269 VAL A C 1
ATOM 1330 O O . VAL A 1 269 ? 12.308 22.602 19.338 1.00 13.38 269 VAL A O 1
ATOM 1334 N N . ALA A 1 270 ? 11.466 21.369 17.652 1.00 13.20 270 ALA A N 1
ATOM 1335 C CA . ALA A 1 270 ? 10.190 22.078 17.597 1.00 12.10 270 ALA A CA 1
ATOM 1336 C C . ALA A 1 270 ? 9.012 21.144 17.828 1.00 10.85 270 ALA A C 1
ATOM 1337 O O . ALA A 1 270 ? 9.092 19.946 17.587 1.00 10.38 270 ALA A O 1
ATOM 1339 N N . GLU A 1 271 ? 7.924 21.720 18.319 1.00 9.67 271 GLU A N 1
ATOM 1340 C CA . GLU A 1 271 ? 6.641 21.043 18.415 1.00 9.60 271 GLU A CA 1
ATOM 1341 C C . GLU A 1 271 ? 5.569 21.895 17.730 1.00 8.90 271 GLU A C 1
ATOM 1342 O O . GLU A 1 271 ? 5.604 23.138 17.756 1.00 10.22 271 GLU A O 1
ATOM 1348 N N . SER A 1 272 ? 4.609 21.217 17.116 1.00 9.05 272 SER A N 1
ATOM 1349 C CA . SER A 1 272 ? 3.380 21.877 16.693 1.00 9.40 272 SER A CA 1
ATOM 1350 C C . SER A 1 272 ? 2.302 20.824 16.442 1.00 9.23 272 SER A C 1
ATOM 1351 O O . SER A 1 272 ? 2.574 19.788 15.821 1.00 9.58 272 SER A O 1
ATOM 1354 N N . PHE A 1 273 ? 1.100 21.077 16.951 1.00 9.75 273 PHE A N 1
ATOM 1355 C CA . PHE A 1 273 ? -0.061 20.172 16.769 1.00 10.17 273 PHE A CA 1
ATOM 1356 C C . PHE A 1 273 ? 0.159 18.757 17.320 1.00 10.81 273 PHE A C 1
ATOM 1357 O O . PHE A 1 273 ? -0.539 17.815 16.920 1.00 10.47 273 PHE A O 1
ATOM 1365 N N . GLY A 1 274 ? 1.107 18.593 18.238 1.00 10.13 274 GLY A N 1
ATOM 1366 C CA . GLY A 1 274 ? 1.416 17.271 18.774 1.00 10.98 274 GLY A CA 1
ATOM 1367 C C . GLY A 1 274 ? 2.365 16.463 17.915 1.00 11.26 274 GLY A C 1
ATOM 1368 O O . GLY A 1 274 ? 2.461 15.224 18.078 1.00 12.99 274 GLY A O 1
ATOM 1369 N N . TYR A 1 275 ? 3.040 17.148 16.992 1.00 10.96 275 TYR A N 1
ATOM 1370 C CA . TYR A 1 275 ? 4.159 16.582 16.234 1.00 11.14 275 TYR A CA 1
ATOM 1371 C C . TYR A 1 275 ? 5.447 17.222 16.702 1.00 11.10 275 TYR A C 1
ATOM 1372 O O . TYR A 1 275 ? 5.470 18.419 16.999 1.00 10.40 275 TYR A O 1
ATOM 1381 N N . PHE A 1 276 ? 6.520 16.429 16.753 1.00 11.43 276 PHE A N 1
ATOM 1382 C CA . PHE A 1 276 ? 7.836 16.934 17.140 1.00 12.17 276 PHE A CA 1
ATOM 1383 C C . PHE A 1 276 ? 8.807 16.854 15.974 1.00 12.42 276 PHE A C 1
ATOM 1384 O O . PHE A 1 276 ? 8.852 15.845 15.288 1.00 12.97 276 PHE A O 1
ATOM 1392 N N . PHE A 1 277 ? 9.573 17.924 15.770 1.00 13.13 277 PHE A N 1
ATOM 1393 C CA . PHE A 1 277 ? 10.432 18.074 14.588 1.00 14.17 277 PHE A CA 1
ATOM 1394 C C . PHE A 1 277 ? 11.897 18.265 14.983 1.00 15.09 277 PHE A C 1
ATOM 1395 O O . PHE A 1 277 ? 12.203 19.027 15.891 1.00 14.41 277 PHE A O 1
ATOM 1403 N N . ASP A 1 278 ? 12.808 17.589 14.284 1.00 16.81 278 ASP A N 1
ATOM 1404 C CA . ASP A 1 278 ? 14.229 17.856 14.481 1.00 17.93 278 ASP A CA 1
ATOM 1405 C C . ASP A 1 278 ? 14.651 19.037 13.603 1.00 19.04 278 ASP A C 1
ATOM 1406 O O . ASP A 1 278 ? 13.817 19.604 12.893 1.00 17.96 278 ASP A O 1
ATOM 1411 N N . GLU A 1 279 ? 15.921 19.432 13.673 1.00 20.44 279 GLU A N 1
ATOM 1412 C CA . GLU A 1 279 ? 16.374 20.651 12.981 1.00 21.72 279 GLU A CA 1
ATOM 1413 C C . GLU A 1 279 ? 16.288 20.535 11.450 1.00 21.96 279 GLU A C 1
ATOM 1414 O O . GLU A 1 279 ? 16.172 21.543 10.748 1.00 21.52 279 GLU A O 1
ATOM 1420 N N . GLU A 1 280 ? 16.320 19.305 10.944 1.00 22.53 280 GLU A N 1
ATOM 1421 C CA . GLU A 1 280 ? 16.099 19.062 9.515 1.00 23.09 280 GLU A CA 1
ATOM 1422 C C . GLU A 1 280 ? 14.631 19.179 9.095 1.00 22.89 280 GLU A C 1
ATOM 1423 O O . GLU A 1 280 ? 14.309 19.045 7.917 1.00 22.66 280 GLU A O 1
ATOM 1429 N N . GLY A 1 281 ? 13.742 19.432 10.054 1.00 22.46 281 GLY A N 1
ATOM 1430 C CA . GLY A 1 281 ? 12.310 19.523 9.783 1.00 22.18 281 GLY A CA 1
ATOM 1431 C C . GLY A 1 281 ? 11.607 18.176 9.733 1.00 21.79 281 GLY A C 1
ATOM 1432 O O . GLY A 1 281 ? 10.429 18.096 9.400 1.00 21.80 281 GLY A O 1
ATOM 1433 N N . LYS A 1 282 ? 12.327 17.111 10.064 1.00 21.77 282 LYS A N 1
ATOM 1434 C CA . LYS A 1 282 ? 11.750 15.775 10.078 1.00 21.49 282 LYS A CA 1
ATOM 1435 C C . LYS A 1 282 ? 10.880 15.578 11.319 1.00 20.46 282 LYS A C 1
ATOM 1436 O O . LYS A 1 282 ? 11.269 15.972 12.414 1.00 19.01 282 LYS A O 1
ATOM 1442 N N . VAL A 1 283 ? 9.723 14.946 11.141 1.00 19.63 283 VAL A N 1
ATOM 1443 C CA . VAL A 1 283 ? 8.890 14.521 12.264 1.00 19.35 283 VAL A CA 1
ATOM 1444 C C . VAL A 1 283 ? 9.570 13.325 12.924 1.00 19.08 283 VAL A C 1
ATOM 1445 O O . VAL A 1 283 ? 9.691 12.258 12.314 1.00 18.98 283 VAL A O 1
ATOM 1449 N N . VAL A 1 284 ? 10.036 13.522 14.155 1.00 18.43 284 VAL A N 1
ATOM 1450 C CA . VAL A 1 284 ? 10.714 12.454 14.919 1.00 18.38 284 VAL A CA 1
ATOM 1451 C C . VAL A 1 284 ? 9.762 11.707 15.864 1.00 18.20 284 VAL A C 1
ATOM 1452 O O . VAL A 1 284 ? 10.063 10.588 16.308 1.00 18.64 284 VAL A O 1
ATOM 1456 N N . TYR A 1 285 ? 8.617 12.324 16.163 1.00 17.20 285 TYR A N 1
ATOM 1457 C CA . TYR A 1 285 ? 7.586 11.705 17.004 1.00 16.88 285 TYR A CA 1
ATOM 1458 C C . TYR A 1 285 ? 6.251 12.439 16.875 1.00 16.41 285 TYR A C 1
ATOM 1459 O O . TYR A 1 285 ? 6.217 13.638 16.590 1.00 15.51 285 TYR A O 1
ATOM 1468 N N . LYS A 1 286 ? 5.161 11.703 17.081 1.00 16.52 286 LYS A N 1
ATOM 1469 C CA . LYS A 1 286 ? 3.829 12.300 17.191 1.00 16.96 286 LYS A CA 1
ATOM 1470 C C . LYS A 1 286 ? 3.006 11.604 18.274 1.00 16.21 286 LYS A C 1
ATOM 1471 O O . LYS A 1 286 ? 3.100 10.386 18.472 1.00 15.81 286 LYS A O 1
ATOM 1477 N N . ILE A 1 287 ? 2.217 12.387 18.995 1.00 15.29 287 ILE A N 1
ATOM 1478 C CA . ILE A 1 287 ? 1.334 11.837 20.025 1.00 15.70 287 ILE A CA 1
ATOM 1479 C C . ILE A 1 287 ? 0.076 11.288 19.352 1.00 15.63 287 ILE A C 1
ATOM 1480 O O . ILE A 1 287 ? -0.198 11.615 18.189 1.00 15.07 287 ILE A O 1
ATOM 1485 N N . PRO A 1 288 ? -0.689 10.436 20.061 1.00 16.03 288 PRO A N 1
ATOM 1486 C CA . PRO A 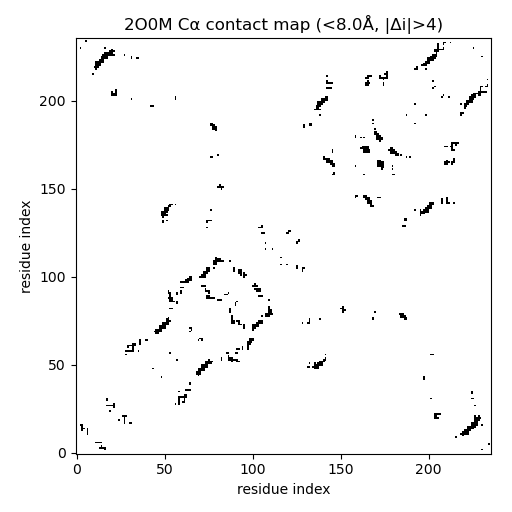1 288 ? -1.924 9.948 19.441 1.00 16.07 288 PRO A CA 1
ATOM 1487 C C . PRO A 1 288 ? -2.858 11.090 19.025 1.00 15.99 288 PRO A C 1
ATOM 1488 O O . PRO A 1 288 ? -3.043 12.051 19.770 1.00 15.57 288 PRO A O 1
ATOM 1492 N N . ARG A 1 289 ? -3.412 10.987 17.821 1.00 15.87 289 ARG A N 1
ATOM 1493 C CA . ARG A 1 289 ? -4.122 12.108 17.208 1.00 16.21 289 ARG A CA 1
ATOM 1494 C C . ARG A 1 289 ? -5.590 12.116 17.589 1.00 15.95 289 ARG A C 1
ATOM 1495 O O . ARG A 1 289 ? -6.286 11.103 17.458 1.00 16.29 289 ARG A O 1
ATOM 1503 N N . ILE A 1 290 ? -6.049 13.272 18.055 1.00 15.59 290 ILE A N 1
ATOM 1504 C CA . ILE A 1 290 ? -7.460 13.538 18.247 1.00 15.83 290 ILE A CA 1
ATOM 1505 C C . ILE A 1 290 ? -7.709 14.899 17.622 1.00 15.75 290 ILE A C 1
ATOM 1506 O O . ILE A 1 290 ? -7.459 15.910 18.256 1.00 16.10 290 ILE A O 1
ATOM 1511 N N . GLY A 1 291 ? -8.156 14.915 16.372 1.00 15.83 291 GLY A N 1
ATOM 1512 C CA . GLY A 1 291 ? -8.370 16.173 15.645 1.00 16.22 291 GLY A CA 1
ATOM 1513 C C . GLY A 1 291 ? -7.494 16.285 14.399 1.00 16.59 291 GLY A C 1
ATOM 1514 O O . GLY A 1 291 ? -7.270 15.311 13.689 1.00 15.88 291 GLY A O 1
ATOM 1515 N N . LEU A 1 292 ? -6.976 17.479 14.151 1.00 17.06 292 LEU A N 1
ATOM 1516 C CA . LEU A 1 292 ? -6.336 17.803 12.877 1.00 18.20 292 LEU A CA 1
ATOM 1517 C C . LEU A 1 292 ? -5.158 16.911 12.511 1.00 17.79 292 LEU A C 1
ATOM 1518 O O . LEU A 1 292 ? -4.300 16.642 13.341 1.00 16.26 292 LEU A O 1
ATOM 1523 N N . GLN A 1 293 ? -5.110 16.481 11.250 1.00 18.23 293 GLN A N 1
ATOM 1524 C CA . GLN A 1 293 ? -3.914 15.850 10.688 1.00 19.42 293 GLN A CA 1
ATOM 1525 C C . GLN A 1 293 ? -2.971 16.878 10.063 1.00 18.84 293 GLN A C 1
ATOM 1526 O O . GLN A 1 293 ? -3.409 17.753 9.325 1.00 18.25 293 GLN A O 1
ATOM 1532 N N . LEU A 1 294 ? -1.676 16.747 10.326 1.00 19.27 294 LEU A N 1
ATOM 1533 C CA . LEU A 1 294 ? -0.682 17.649 9.752 1.00 19.85 294 LEU A CA 1
ATOM 1534 C C . LEU A 1 294 ? -0.832 17.736 8.230 1.00 19.99 294 LEU A C 1
ATOM 1535 O O . LEU A 1 294 ? -0.806 18.830 7.659 1.00 19.30 294 LEU A O 1
ATOM 1540 N N . LYS A 1 295 ? -1.011 16.585 7.583 1.00 20.53 295 LYS A N 1
ATOM 1541 C CA . LYS A 1 295 ? -1.113 16.538 6.116 1.00 21.61 295 LYS A CA 1
ATOM 1542 C C . LYS A 1 295 ? -2.254 17.406 5.576 1.00 21.45 295 LYS A C 1
ATOM 1543 O O . LYS A 1 295 ? -2.192 17.901 4.445 1.00 22.48 295 LYS A O 1
ATOM 1549 N N . ASN A 1 296 ? -3.301 17.577 6.369 1.00 20.97 296 ASN A N 1
ATOM 1550 C CA . ASN A 1 296 ? -4.477 18.310 5.912 1.00 20.58 296 ASN A CA 1
ATOM 1551 C C . ASN A 1 296 ? -4.347 19.820 6.064 1.00 19.45 296 ASN A C 1
ATOM 1552 O O . ASN A 1 296 ? -5.175 20.560 5.541 1.00 18.67 296 ASN A O 1
ATOM 1557 N N . LEU A 1 297 ? -3.314 20.284 6.766 1.00 18.39 297 LEU A N 1
ATOM 1558 C CA . LEU A 1 297 ? -3.074 21.731 6.845 1.00 18.67 297 LEU A CA 1
ATOM 1559 C C . LEU A 1 297 ? -2.894 22.343 5.470 1.00 17.82 297 LEU A C 1
ATOM 1560 O O . LEU A 1 297 ? -3.306 23.476 5.251 1.00 16.74 297 LEU A O 1
ATOM 1565 N N . GLN A 1 298 ? -2.279 21.580 4.562 1.00 18.01 298 GLN A N 1
ATOM 1566 C CA . GLN A 1 298 ? -1.956 22.033 3.193 1.00 18.73 298 GLN A CA 1
ATOM 1567 C C . GLN A 1 298 ? -3.184 22.547 2.442 1.00 18.16 298 GLN A C 1
ATOM 1568 O O . GLN A 1 298 ? -3.083 23.471 1.633 1.00 17.54 298 GLN A O 1
ATOM 1574 N N . GLU A 1 299 ? -4.350 21.973 2.730 1.00 17.32 299 GLU A N 1
ATOM 1575 C CA . GLU A 1 299 ? -5.575 22.353 2.034 1.00 17.74 299 GLU A CA 1
ATOM 1576 C C . GLU A 1 299 ? -6.375 23.461 2.727 1.00 16.68 299 GLU A C 1
ATOM 1577 O O . GLU A 1 299 ? -7.383 23.905 2.187 1.00 17.22 299 GLU A O 1
ATOM 1583 N N . ILE A 1 300 ? -5.938 23.915 3.904 1.00 15.17 300 ILE A N 1
ATOM 1584 C CA . ILE A 1 300 ? -6.680 24.940 4.644 1.00 14.55 300 ILE A CA 1
ATOM 1585 C C . ILE A 1 300 ? -6.217 26.305 4.141 1.00 12.98 300 ILE A C 1
ATOM 1586 O O . ILE A 1 300 ? -5.028 26.578 4.144 1.00 12.28 300 ILE A O 1
ATOM 1591 N N . PRO A 1 301 ? -7.153 27.159 3.668 1.00 12.09 301 PRO A N 1
ATOM 1592 C CA . PRO A 1 301 ? -6.732 28.427 3.051 1.00 12.19 301 PRO A CA 1
ATOM 1593 C C . PRO A 1 301 ? -5.976 29.370 3.968 1.00 11.29 301 PRO A C 1
ATOM 1594 O O . PRO A 1 301 ? -5.019 29.999 3.533 1.00 12.27 301 PRO A O 1
ATOM 1598 N N . TYR A 1 302 ? -6.388 29.450 5.232 1.00 11.23 302 TYR A N 1
ATOM 1599 C CA . TYR A 1 302 ? -5.889 30.498 6.127 1.00 11.26 302 TYR A CA 1
ATOM 1600 C C . TYR A 1 302 ? -5.158 29.842 7.300 1.00 10.78 302 TYR A C 1
ATOM 1601 O O . TYR A 1 302 ? -5.771 29.269 8.196 1.00 11.08 302 TYR A O 1
ATOM 1610 N N . VAL A 1 303 ? -3.834 29.883 7.244 1.00 10.58 303 VAL A N 1
ATOM 1611 C CA . VAL A 1 303 ? -2.992 29.213 8.215 1.00 10.60 303 VAL A CA 1
ATOM 1612 C C . VAL A 1 303 ? -2.075 30.267 8.796 1.00 10.41 303 VAL A C 1
ATOM 1613 O O . VAL A 1 303 ? -1.334 30.892 8.061 1.00 10.78 303 VAL A O 1
ATOM 1617 N N . VAL A 1 304 ? -2.134 30.450 10.116 1.00 9.55 304 VAL A N 1
ATOM 1618 C CA . VAL A 1 304 ? -1.370 31.495 10.761 1.00 10.06 304 VAL A CA 1
ATOM 1619 C C . VAL A 1 304 ? -0.588 30.888 11.907 1.00 9.75 304 VAL A C 1
ATOM 1620 O O . VAL A 1 304 ? -1.187 30.343 12.844 1.00 9.43 304 VAL A O 1
ATOM 1624 N N . ALA A 1 305 ? 0.737 30.999 11.820 1.00 9.50 305 ALA A N 1
ATOM 1625 C CA . ALA A 1 305 ? 1.650 30.613 12.894 1.00 9.64 305 ALA A CA 1
ATOM 1626 C C . ALA A 1 305 ? 2.066 31.886 13.646 1.00 9.64 305 ALA A C 1
ATOM 1627 O O . ALA A 1 305 ? 2.418 32.901 13.033 1.00 10.35 305 ALA A O 1
ATOM 1629 N N . ILE A 1 306 ? 2.046 31.824 14.974 1.00 10.06 306 ILE A N 1
ATOM 1630 C CA . ILE A 1 306 ? 2.413 32.971 15.803 1.00 9.92 306 ILE A CA 1
ATOM 1631 C C . ILE A 1 306 ? 3.480 32.514 16.777 1.00 10.34 306 ILE A C 1
ATOM 1632 O O . ILE A 1 306 ? 3.204 31.714 17.657 1.00 10.05 306 ILE A O 1
ATOM 1637 N N . ALA A 1 307 ? 4.687 33.047 16.641 1.00 10.26 307 ALA A N 1
ATOM 1638 C CA . ALA A 1 307 ? 5.799 32.617 17.487 1.00 10.30 307 ALA A CA 1
ATOM 1639 C C . ALA A 1 307 ? 6.876 33.674 17.453 1.00 10.80 307 ALA A C 1
ATOM 1640 O O . ALA A 1 307 ? 7.287 34.129 16.379 1.00 10.82 307 ALA A O 1
ATOM 1642 N N . GLY A 1 308 ? 7.332 34.050 18.638 1.00 10.53 308 GLY A N 1
ATOM 1643 C CA . GLY A 1 308 ? 8.316 35.111 18.755 1.00 10.53 308 GLY A CA 1
ATOM 1644 C C . GLY A 1 308 ? 9.348 34.819 19.817 1.00 10.83 308 GLY A C 1
ATOM 1645 O O . GLY A 1 308 ? 9.252 33.822 20.548 1.00 10.58 308 GLY A O 1
ATOM 1646 N N . GLY A 1 309 ? 10.324 35.717 19.896 1.00 10.97 309 GLY A N 1
ATOM 1647 C CA . GLY A 1 309 ? 11.403 35.642 20.873 1.00 11.34 309 GLY A CA 1
ATOM 1648 C C . GLY A 1 309 ? 12.641 35.019 20.250 1.00 11.81 309 GLY A C 1
ATOM 1649 O O . GLY A 1 309 ? 12.551 34.070 19.476 1.00 12.17 309 GLY A O 1
ATOM 1650 N N . LYS A 1 310 ? 13.811 35.555 20.582 1.00 11.65 310 LYS A N 1
ATOM 1651 C CA . LYS A 1 310 ? 15.054 34.930 20.169 1.00 11.71 310 LYS A CA 1
ATOM 1652 C C . LYS A 1 310 ? 15.094 33.453 20.609 1.00 11.31 310 LYS A C 1
ATOM 1653 O O . LYS A 1 310 ? 15.649 32.601 19.913 1.00 11.80 310 LYS A O 1
ATOM 1659 N N . THR A 1 311 ? 14.468 33.149 21.741 1.00 10.98 311 THR A N 1
ATOM 1660 C CA . THR A 1 311 ? 14.506 31.794 22.291 1.00 10.85 311 THR A CA 1
ATOM 1661 C C . THR A 1 311 ? 13.821 30.768 21.383 1.00 10.80 311 THR A C 1
ATOM 1662 O O . THR A 1 311 ? 14.085 29.575 21.496 1.00 10.95 311 THR A O 1
ATOM 1666 N N . LYS A 1 312 ? 12.949 31.242 20.498 1.00 10.89 312 LYS A N 1
ATOM 1667 C CA . LYS A 1 312 ? 12.185 30.363 19.603 1.00 10.80 312 LYS A CA 1
ATOM 1668 C C . LYS A 1 312 ? 12.746 30.272 18.183 1.00 10.71 312 LYS A C 1
ATOM 1669 O O . LYS A 1 312 ? 12.192 29.555 17.342 1.00 9.93 312 LYS A O 1
ATOM 1675 N N . ALA A 1 313 ? 13.855 30.954 17.914 1.00 10.62 313 ALA A N 1
ATOM 1676 C CA . ALA A 1 313 ? 14.414 30.971 16.563 1.00 10.93 313 ALA A CA 1
ATOM 1677 C C . ALA A 1 313 ? 14.659 29.557 16.017 1.00 10.78 313 ALA A C 1
ATOM 1678 O O . ALA A 1 313 ? 14.326 29.257 14.877 1.00 11.06 313 ALA A O 1
ATOM 1680 N N . LYS A 1 314 ? 15.254 28.694 16.828 1.00 11.29 314 LYS A N 1
ATOM 1681 C CA . LYS A 1 314 ? 15.551 27.330 16.389 1.00 11.84 314 LYS A CA 1
ATOM 1682 C C . LYS A 1 314 ? 14.277 26.530 16.124 1.00 11.47 314 LYS A C 1
ATOM 1683 O O . LYS A 1 314 ? 14.165 25.840 15.108 1.00 10.42 314 LYS A O 1
ATOM 1689 N N . ALA A 1 315 ? 13.309 26.646 17.029 1.00 10.49 315 ALA A N 1
ATOM 1690 C CA . ALA A 1 315 ? 12.042 25.917 16.881 1.00 10.80 315 ALA A CA 1
ATOM 1691 C C . ALA A 1 315 ? 11.290 26.400 15.642 1.00 9.96 315 ALA A C 1
ATOM 1692 O O . ALA A 1 315 ? 10.723 25.600 14.891 1.00 9.68 315 ALA A O 1
ATOM 1694 N N . ILE A 1 316 ? 11.262 27.714 15.447 1.00 10.20 316 ILE A N 1
ATOM 1695 C CA . ILE A 1 316 ? 10.609 28.309 14.274 1.00 10.87 316 ILE A CA 1
ATOM 1696 C C . ILE A 1 316 ? 11.228 27.772 12.977 1.00 11.12 316 ILE A C 1
ATOM 1697 O O . ILE A 1 316 ? 10.521 27.318 12.078 1.00 11.78 316 ILE A O 1
ATOM 1702 N N . ARG A 1 317 ? 12.550 27.792 12.898 1.00 11.69 317 ARG A N 1
ATOM 1703 C CA . ARG A 1 317 ? 13.247 27.258 11.721 1.00 12.31 317 ARG A CA 1
ATOM 1704 C C . ARG A 1 317 ? 12.884 25.793 11.450 1.00 12.01 317 ARG A C 1
ATOM 1705 O O . ARG A 1 317 ? 12.647 25.404 10.312 1.00 12.67 317 ARG A O 1
ATOM 1713 N N . ALA A 1 318 ? 12.829 24.987 12.500 1.00 12.27 318 ALA A N 1
ATOM 1714 C CA . ALA A 1 318 ? 12.628 23.549 12.339 1.00 12.08 318 ALA A CA 1
ATOM 1715 C C . ALA A 1 318 ? 11.210 23.231 11.880 1.00 12.56 318 ALA A C 1
ATOM 1716 O O . ALA A 1 318 ? 10.999 22.374 11.013 1.00 13.16 318 ALA A O 1
ATOM 1718 N N . TYR A 1 319 ? 10.229 23.911 12.465 1.00 11.89 319 TYR A N 1
ATOM 1719 C CA . TYR A 1 319 ? 8.841 23.674 12.069 1.00 12.70 319 TYR A CA 1
ATOM 1720 C C . TYR A 1 319 ? 8.572 24.280 10.691 1.00 13.41 319 TYR A C 1
ATOM 1721 O O . TYR A 1 319 ? 7.921 23.662 9.853 1.00 13.54 319 TYR A O 1
ATOM 1738 N N . LYS A 1 321 ? 10.146 24.725 8.086 1.00 20.26 321 LYS A N 1
ATOM 1739 C CA . LYS A 1 321 ? 10.737 24.034 6.929 1.00 22.36 321 LYS A CA 1
ATOM 1740 C C . LYS A 1 321 ? 9.702 23.351 6.059 1.00 23.50 321 LYS A C 1
ATOM 1741 O O . LYS A 1 321 ? 9.764 23.448 4.816 1.00 25.19 321 LYS A O 1
ATOM 1747 N N . ASN A 1 322 ? 8.762 22.671 6.713 1.00 23.65 322 ASN A N 1
ATOM 1748 C CA . ASN A 1 322 ? 7.693 21.933 6.040 1.00 23.83 322 ASN A CA 1
ATOM 1749 C C . ASN A 1 322 ? 6.279 22.501 6.253 1.00 23.03 322 ASN A C 1
ATOM 1750 O O . ASN A 1 322 ? 5.301 21.821 5.955 1.00 23.90 322 ASN A O 1
ATOM 1755 N N . ALA A 1 323 ? 6.167 23.729 6.769 1.00 21.16 323 ALA A N 1
ATOM 1756 C CA . ALA A 1 323 ? 4.873 24.395 6.932 1.00 19.67 323 ALA A CA 1
ATOM 1757 C C . ALA A 1 323 ? 4.232 24.641 5.559 1.00 18.28 323 ALA A C 1
ATOM 1758 O O . ALA A 1 323 ? 4.953 24.792 4.571 1.00 15.67 323 ALA A O 1
ATOM 1760 N N . PRO A 1 324 ? 2.880 24.695 5.496 1.00 17.25 324 PRO A N 1
ATOM 1761 C CA . PRO A 1 324 ? 2.220 24.968 4.222 1.00 17.18 324 PRO A CA 1
ATOM 1762 C C . PRO A 1 324 ? 2.686 26.302 3.675 1.00 16.15 324 PRO A C 1
ATOM 1763 O O . PRO A 1 324 ? 2.872 27.242 4.442 1.00 15.18 324 PRO A O 1
ATOM 1767 N N . LYS A 1 325 ? 2.872 26.384 2.365 1.00 15.70 325 LYS A N 1
ATOM 1768 C CA . LYS A 1 325 ? 3.450 27.589 1.787 1.00 15.28 325 LYS A CA 1
ATOM 1769 C C . LYS A 1 325 ? 2.555 28.808 1.930 1.00 15.07 325 LYS A C 1
ATOM 1770 O O . LYS A 1 325 ? 3.035 29.935 1.873 1.00 15.38 325 LYS A O 1
ATOM 1776 N N . GLN A 1 326 ? 1.262 28.592 2.150 1.00 14.40 326 GLN A N 1
ATOM 1777 C CA . GLN A 1 326 ? 0.328 29.704 2.354 1.00 14.03 326 GLN A CA 1
ATOM 1778 C C . GLN A 1 326 ? 0.382 30.293 3.769 1.00 13.69 326 GLN A C 1
ATOM 1779 O O . GLN A 1 326 ? -0.311 31.268 4.042 1.00 13.33 326 GLN A O 1
ATOM 1785 N N . 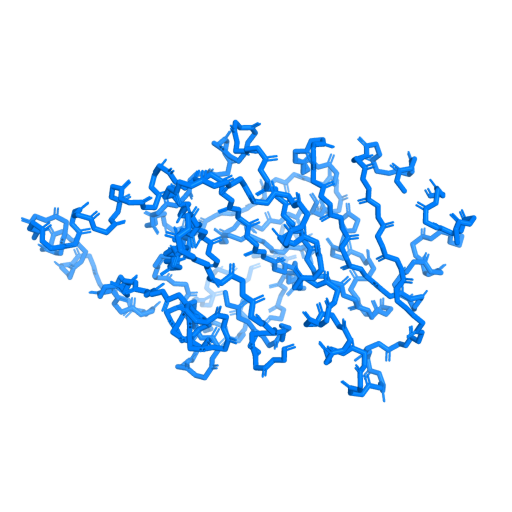THR A 1 327 ? 1.193 29.703 4.643 1.00 13.43 327 THR A N 1
ATOM 1786 C CA . THR A 1 327 ? 1.295 30.132 6.050 1.00 13.65 327 THR A CA 1
ATOM 1787 C C . THR A 1 327 ? 1.649 31.628 6.153 1.00 13.70 327 THR A C 1
ATOM 1788 O O . THR A 1 327 ? 2.496 32.126 5.413 1.00 14.58 327 THR A O 1
ATOM 1792 N N . TRP A 1 328 ? 0.964 32.330 7.050 1.00 13.13 328 TRP A N 1
ATOM 1793 C CA . TRP A 1 328 ? 1.372 33.662 7.490 1.00 13.58 328 TRP A CA 1
ATOM 1794 C C . TRP A 1 328 ? 2.095 33.454 8.816 1.00 13.17 328 TRP A C 1
ATOM 1795 O O . TRP A 1 328 ? 1.553 32.816 9.722 1.00 12.48 328 TRP A O 1
ATOM 1806 N N . LEU A 1 329 ? 3.306 33.991 8.940 1.00 12.26 329 LEU A N 1
ATOM 1807 C CA . LEU A 1 329 ? 4.052 33.903 10.195 1.00 12.23 329 LEU A CA 1
ATOM 1808 C C . LEU A 1 329 ? 4.025 35.262 10.880 1.00 11.46 329 LEU A C 1
ATOM 1809 O O . LEU A 1 329 ? 4.529 36.243 10.331 1.00 12.41 329 LEU A O 1
ATOM 1814 N N . ILE A 1 330 ? 3.422 35.311 12.063 1.00 10.98 330 ILE A N 1
ATOM 1815 C CA . ILE A 1 330 ? 3.470 36.500 12.922 1.00 11.15 330 ILE A CA 1
ATOM 1816 C C . ILE A 1 330 ? 4.574 36.259 13.939 1.00 10.44 330 ILE A C 1
ATOM 1817 O O . ILE A 1 330 ? 4.541 35.283 14.687 1.00 11.08 330 ILE A O 1
ATOM 1822 N N . THR A 1 331 ? 5.556 37.147 13.958 1.00 10.99 331 THR A N 1
ATOM 1823 C CA . THR A 1 331 ? 6.716 36.968 14.807 1.00 10.44 331 THR A CA 1
ATOM 1824 C C . THR A 1 331 ? 7.223 38.336 15.265 1.00 10.47 331 THR A C 1
ATOM 1825 O O . THR A 1 331 ? 6.569 39.363 15.048 1.00 11.20 331 THR A O 1
ATOM 1829 N N . ASP A 1 332 ? 8.377 38.348 15.901 1.00 10.50 332 ASP A N 1
ATOM 1830 C CA . ASP A 1 332 ? 8.945 39.622 16.344 1.00 10.74 332 ASP A CA 1
ATOM 1831 C C . ASP A 1 332 ? 10.367 39.819 15.853 1.00 11.85 332 ASP A C 1
ATOM 1832 O O . ASP A 1 332 ? 10.959 38.931 15.245 1.00 11.66 332 ASP A O 1
ATOM 1837 N N . GLU A 1 333 ? 10.882 41.022 16.086 1.00 12.26 333 GLU A N 1
ATOM 1838 C CA . GLU A 1 333 ? 12.218 41.384 15.650 1.00 13.59 333 GLU A CA 1
ATOM 1839 C C . GLU A 1 333 ? 13.260 40.471 16.267 1.00 12.47 333 GLU A C 1
ATOM 1840 O O . GLU A 1 333 ? 14.237 40.115 15.621 1.00 13.23 333 GLU A O 1
ATOM 1846 N N . ALA A 1 334 ? 13.068 40.103 17.526 1.00 12.12 334 ALA A N 1
ATOM 1847 C CA . ALA A 1 334 ? 14.070 39.297 18.209 1.00 11.89 334 ALA A CA 1
ATOM 1848 C C . ALA A 1 334 ? 14.224 37.935 17.532 1.00 12.43 334 ALA A C 1
ATOM 1849 O O . ALA A 1 334 ? 15.339 37.465 17.305 1.00 12.08 334 ALA A O 1
ATOM 1851 N N . ALA A 1 335 ? 13.107 37.320 17.166 1.00 12.00 335 ALA A N 1
ATOM 1852 C CA . ALA A 1 335 ? 13.161 36.036 16.470 1.00 12.62 335 ALA A CA 1
ATOM 1853 C C . ALA A 1 335 ? 13.746 36.187 15.065 1.00 12.64 335 ALA A C 1
ATOM 1854 O O . ALA A 1 335 ? 14.627 35.427 14.672 1.00 13.27 335 ALA A O 1
ATOM 1856 N N . ALA A 1 336 ? 13.254 37.175 14.329 1.00 13.21 336 ALA A N 1
ATOM 1857 C CA . ALA A 1 336 ? 13.686 37.413 12.960 1.00 13.91 336 ALA A CA 1
ATOM 1858 C C . ALA A 1 336 ? 15.180 37.725 12.875 1.00 14.53 336 ALA A C 1
ATOM 1859 O O . ALA A 1 336 ? 15.884 37.139 12.058 1.00 14.50 336 ALA A O 1
ATOM 1861 N N . ASN A 1 337 ? 15.660 38.657 13.696 1.00 15.37 337 ASN A N 1
ATOM 1862 C CA . ASN A 1 337 ? 17.091 38.993 13.696 1.00 15.86 337 ASN A CA 1
ATOM 1863 C C . ASN A 1 337 ? 17.959 37.754 13.940 1.00 16.29 337 ASN A C 1
ATOM 1864 O O . ASN A 1 337 ? 18.991 37.577 13.301 1.00 16.70 337 ASN A O 1
ATOM 1869 N N . GLU A 1 338 ? 17.525 36.880 14.844 1.00 16.22 338 GLU A N 1
ATOM 1870 C CA . GLU A 1 338 ? 18.282 35.670 15.156 1.00 16.33 338 GLU A CA 1
ATOM 1871 C C . GLU A 1 338 ? 18.279 34.685 13.992 1.00 17.14 338 GLU A C 1
ATOM 1872 O O . GLU A 1 338 ? 19.316 34.139 13.613 1.00 16.77 338 GLU A O 1
ATOM 1878 N N . ILE A 1 339 ? 17.108 34.466 13.412 1.00 17.09 339 ILE A N 1
ATOM 1879 C CA . ILE A 1 339 ? 16.977 33.562 12.278 1.00 17.46 339 ILE A CA 1
ATOM 1880 C C . ILE A 1 339 ? 17.812 34.027 11.077 1.00 18.02 339 ILE A C 1
ATOM 1881 O O . ILE A 1 339 ? 18.414 33.208 10.395 1.00 17.63 339 ILE A O 1
ATOM 1886 N N . LEU A 1 340 ? 17.841 35.338 10.839 1.00 18.89 340 LEU A N 1
ATOM 1887 C CA . LEU A 1 340 ? 18.475 35.917 9.644 1.00 19.85 340 LEU A CA 1
ATOM 1888 C C . LEU A 1 340 ? 19.937 36.325 9.814 1.00 20.87 340 LEU A C 1
ATOM 1889 O O . LEU A 1 340 ? 20.524 36.898 8.893 1.00 21.28 340 LEU A O 1
ATOM 1894 N N . LYS A 1 341 ? 20.532 36.049 10.966 1.00 21.68 341 LYS A N 1
ATOM 1895 C CA . LYS A 1 341 ? 21.924 36.453 11.186 1.00 22.40 341 LYS A CA 1
ATOM 1896 C C . LYS A 1 341 ? 22.887 35.621 10.327 1.00 22.62 341 LYS A C 1
ATOM 1897 O O . LYS A 1 341 ? 22.534 34.535 9.853 1.00 22.01 341 LYS A O 1
#

Secondary structure (DSSP, 8-state):
-HHHH--TTTT-SEEEEESS-TTT-THHHHHHHHHHHHHHHHHPPSEEEEEE-------TT------SSEEEEEE-SBS-----GGGSHHHHHH--TTTT-EE------SS--HHHHHHHHT-HHHHHHHHHHHT-SEEEE--EES----TT-------TTTT--EEETTEEE-TTS-EEEEPPPSB--GGGGGG-SEEEEE--SGGGHHHHHH---S-TT-EEEEEHHHHHHHT-

Nearest PDB structures (foldseek):
  2o0m-assembly1_A  TM=1.001E+00  e=1.694E-48  Enterococcus faecalis V583
  2okg-assembly1_B  TM=9.423E-01  e=7.062E-28  Bacillus subtilis
  2okg-assembly2_A  TM=9.171E-01  e=1.788E-25  Bacillus subtilis
  8r3g-assembly1_C  TM=9.110E-01  e=1.904E-25  Bacillus subtilis
  4l4z-assembly1_A  TM=7.187E-01  e=4.110E-14  Escherichia coli K-12

Solvent-accessible surface area: 11501 Å² total

B-factor: mean 21.74, std 15.42, range [6.46, 176.56]

Organism: Enterococcus faecalis (strain ATCC 700802 / V583) (NCBI:txid226185)

InterPro domains:
  IPR007324 Sugar-binding domain, putative [PF04198] (92-341)
  IPR036388 Winged helix-like DNA-binding domain superfamily [G3DSA:1.10.10.10] (15-91)
  IPR036390 Winged helix DNA-binding domain superfamily [SSF46785] (20-83)
  IPR037171 NagB/RpiA transferase-like [SSF100950] (96-341)
  IPR048715 CggR, N-terminal DNA binding domain [PF21715] (18-88)
  IPR051054 Bacterial SorC Transcriptional Regulators [PTHR34294] (12-342)

Radius of gyration: 17.15 Å; Cα contacts (8 Å, |Δi|>4): 503; chains: 1; bounding box: 46×42×31 Å